Protein AF-A0AB34JB60-F1 (afdb_monomer)

Organism: Prymnesium parvum (NCBI:txid97485)

Secondary structure (DSSP, 8-state):
-PPPHHHHHHHHHHHHHHHHHHHHTS---HHHHHHHHHHHHHHHHHHHHHHHHHHHHHHHHHHHHHHHHHHHHHHHHHHHHHHHHHHHHHHHHHHHHHHHHHHTT-TT-PPP---------HHHHHHHHHHHHHHHHHHHH--S--B-TTTS-PPPTTS-SS---TT--HHHHHHHHHHHHHHS-HHHHHHHHGGGB-TTTHHHHHHHHHHHHHHHHHHHHHTTTTTT-----------------------------S-------------PPP-PPPPP-

Mean predicted aligned error: 16.51 Å

Nearest PDB structures (foldseek):
  8dps-assembly1_B  TM=2.707E-01  e=1.667E+00  Homo sapiens

Radius of gyration: 40.02 Å; Cα contacts (8 Å, |Δi|>4): 111; chains: 1; bounding box: 78×46×107 Å

Foldseek 3Di:
DQDALVVLVVVLVVLVVVLVVLVVVPDDDPVNNVVSVVVNVVSVVSSVVNVVVVVVVVVVVVVVVVVVVVVVVVVVVVVVVVVVVVVVVVVVVVVVVVVVVVVVVVPPDDDPDPPPDDPDPQVVLLVLVVVLVVLQVVVLPDPAAADDLVSHSDRDPPHQQLSDHDPDDLVSSVVSLVVSLQCLPLVNVCVRCVVNYHPVCSVVSSVVSVVSNVSSVVVCVVVVNVPDPPPPPPCPPPDDPDDDDDDDDDDDDPDDDPDDDDDDDPDDDDDDDDDDDDDDD

Structure (mmCIF, N/CA/C/O backbone):
data_AF-A0AB34JB60-F1
#
_entry.id   AF-A0AB34JB60-F1
#
loop_
_atom_site.group_PDB
_atom_site.id
_atom_site.type_symbol
_atom_site.label_atom_id
_atom_site.label_alt_id
_atom_site.label_comp_id
_atom_site.label_asym_id
_atom_site.label_entity_id
_atom_site.label_seq_id
_atom_site.pdbx_PDB_ins_code
_atom_site.Cartn_x
_atom_site.Cartn_y
_atom_site.Cartn_z
_atom_site.occupancy
_atom_site.B_iso_or_equiv
_atom_site.auth_seq_id
_atom_site.auth_comp_id
_atom_site.auth_asym_id
_atom_site.auth_atom_id
_atom_site.pdbx_PDB_model_num
ATOM 1 N N . MET A 1 1 ? 35.354 -4.473 -28.030 1.00 52.78 1 MET A N 1
ATOM 2 C CA . MET A 1 1 ? 35.250 -2.995 -28.003 1.00 52.78 1 MET A CA 1
ATOM 3 C C . MET A 1 1 ? 35.095 -2.510 -29.432 1.00 52.78 1 MET A C 1
ATOM 5 O O . MET A 1 1 ? 35.931 -2.871 -30.247 1.00 52.78 1 MET A O 1
ATOM 9 N N . ALA A 1 2 ? 34.040 -1.758 -29.752 1.00 54.59 2 ALA A N 1
ATOM 10 C CA . ALA A 1 2 ? 33.936 -1.115 -31.063 1.00 54.59 2 ALA A CA 1
ATOM 11 C C . ALA A 1 2 ? 34.989 0.010 -31.167 1.00 54.59 2 ALA A C 1
ATOM 13 O O . ALA A 1 2 ? 35.203 0.707 -30.167 1.00 54.59 2 ALA A O 1
ATOM 14 N N . PRO A 1 3 ? 35.671 0.181 -32.314 1.00 58.88 3 PRO A N 1
ATOM 15 C CA . PRO A 1 3 ? 36.642 1.255 -32.491 1.00 58.88 3 PRO A CA 1
ATOM 16 C C . PRO A 1 3 ? 35.960 2.627 -32.339 1.00 58.88 3 PRO A C 1
ATOM 18 O O . PRO A 1 3 ? 34.793 2.779 -32.709 1.00 58.88 3 PRO A O 1
ATOM 21 N N . PRO A 1 4 ? 36.653 3.638 -31.784 1.00 74.38 4 PRO A N 1
ATOM 22 C CA . PRO A 1 4 ? 36.095 4.980 -31.678 1.00 74.38 4 PRO A CA 1
ATOM 23 C C . PRO A 1 4 ? 35.796 5.533 -33.082 1.00 74.38 4 PRO A C 1
ATOM 25 O O . PRO A 1 4 ? 36.609 5.333 -33.987 1.00 74.38 4 PRO A O 1
ATOM 28 N N . PRO A 1 5 ? 34.687 6.270 -33.279 1.00 76.81 5 PRO A N 1
ATOM 29 C CA . PRO A 1 5 ? 34.261 6.736 -34.605 1.00 76.81 5 PRO A CA 1
ATOM 30 C C . PRO A 1 5 ? 35.326 7.585 -35.309 1.00 76.81 5 PRO A C 1
ATOM 32 O O . PRO A 1 5 ? 35.464 7.509 -36.521 1.00 76.81 5 PRO A O 1
ATOM 35 N N . ARG A 1 6 ? 36.159 8.301 -34.539 1.00 80.50 6 ARG A N 1
ATOM 36 C CA . ARG A 1 6 ? 37.272 9.106 -35.064 1.00 80.50 6 ARG A CA 1
ATOM 37 C C . ARG A 1 6 ? 38.294 8.291 -35.859 1.00 80.50 6 ARG A C 1
ATOM 39 O O . ARG A 1 6 ? 38.929 8.833 -36.750 1.00 80.50 6 ARG A O 1
ATOM 46 N N . ARG A 1 7 ? 38.464 7.005 -35.536 1.00 88.31 7 ARG A N 1
ATOM 47 C CA . ARG A 1 7 ? 39.384 6.125 -36.266 1.00 88.31 7 ARG A CA 1
ATOM 48 C C . ARG A 1 7 ? 38.802 5.716 -37.622 1.00 88.31 7 ARG A C 1
ATOM 50 O O . ARG A 1 7 ? 39.521 5.729 -38.607 1.00 88.31 7 ARG A O 1
ATOM 57 N N . LEU A 1 8 ? 37.495 5.451 -37.673 1.00 88.19 8 LEU A N 1
ATOM 58 C CA . LEU A 1 8 ? 36.795 5.067 -38.903 1.00 88.19 8 LEU A CA 1
ATOM 59 C C . LEU A 1 8 ? 36.749 6.209 -39.927 1.00 88.19 8 LEU A C 1
ATOM 61 O O . LEU A 1 8 ? 36.833 5.954 -41.123 1.00 88.19 8 LEU A O 1
ATOM 65 N N . ASP A 1 9 ? 36.643 7.458 -39.465 1.00 89.75 9 ASP A N 1
ATOM 66 C CA . ASP A 1 9 ? 36.677 8.632 -40.345 1.00 89.75 9 ASP A CA 1
ATOM 67 C C . ASP A 1 9 ? 38.047 8.795 -41.020 1.00 89.75 9 ASP A C 1
ATOM 69 O O . ASP A 1 9 ? 38.109 8.984 -42.234 1.00 89.75 9 ASP A O 1
ATOM 73 N N . ALA A 1 10 ? 39.137 8.630 -40.263 1.00 93.00 10 ALA A N 1
ATOM 74 C CA . ALA A 1 10 ? 40.493 8.653 -40.811 1.00 93.00 10 ALA A CA 1
ATOM 75 C C . ALA A 1 10 ? 40.736 7.494 -41.796 1.00 93.00 10 ALA A C 1
ATOM 77 O O . ALA A 1 10 ? 41.284 7.707 -42.876 1.00 93.00 10 ALA A O 1
ATOM 78 N N . ASP A 1 11 ? 40.276 6.282 -41.466 1.00 91.69 11 ASP A N 1
ATOM 79 C CA . ASP A 1 11 ? 40.409 5.111 -42.341 1.00 91.69 11 ASP A CA 1
ATOM 80 C C . ASP A 1 11 ? 39.634 5.302 -43.666 1.00 91.69 11 ASP A C 1
ATOM 82 O O . ASP A 1 11 ? 40.138 4.960 -44.739 1.00 91.69 11 ASP A O 1
ATOM 86 N N . LEU A 1 12 ? 38.441 5.916 -43.619 1.00 94.00 12 LEU A N 1
ATOM 87 C CA . LEU A 1 12 ? 37.659 6.282 -44.809 1.00 94.00 12 LEU A CA 1
ATOM 88 C C . LEU A 1 12 ? 38.359 7.343 -45.669 1.00 94.00 12 LEU A C 1
ATOM 90 O O . LEU A 1 12 ? 38.342 7.243 -46.897 1.00 94.00 12 LEU A O 1
ATOM 94 N N . GLU A 1 13 ? 38.973 8.360 -45.061 1.00 95.88 13 GLU A N 1
ATOM 95 C CA . GLU A 1 13 ? 39.721 9.389 -45.796 1.00 95.88 13 GLU A CA 1
ATOM 96 C C . GLU A 1 13 ? 40.957 8.817 -46.497 1.00 95.88 13 GLU A C 1
ATOM 98 O O . GLU A 1 13 ? 41.197 9.112 -47.674 1.00 95.88 13 GLU A O 1
ATOM 103 N N . VAL A 1 14 ? 41.704 7.944 -45.814 1.00 96.44 14 VAL A N 1
ATOM 104 C CA . VAL A 1 14 ? 42.853 7.238 -46.399 1.00 96.44 14 VAL A CA 1
ATOM 105 C C . VAL A 1 14 ? 42.404 6.366 -47.572 1.00 96.44 14 VAL A C 1
ATOM 107 O O . VAL A 1 14 ? 43.013 6.414 -48.645 1.00 96.44 14 VAL A O 1
ATOM 110 N N . LEU A 1 15 ? 41.306 5.617 -47.414 1.00 95.75 15 LEU A N 1
ATOM 111 C CA . LEU A 1 15 ? 40.761 4.767 -48.473 1.00 95.75 15 LEU A CA 1
ATOM 112 C C . LEU A 1 15 ? 40.337 5.585 -49.703 1.00 95.75 15 LEU A C 1
ATOM 114 O O . LEU A 1 15 ? 40.713 5.250 -50.827 1.00 95.75 15 LEU A O 1
ATOM 118 N N . ARG A 1 16 ? 39.625 6.698 -49.498 1.00 95.69 16 ARG A N 1
ATOM 119 C CA . ARG A 1 16 ? 39.189 7.599 -50.579 1.00 95.69 16 ARG A CA 1
ATOM 120 C C . ARG A 1 16 ? 40.357 8.243 -51.313 1.00 95.69 16 ARG A C 1
ATOM 122 O O . ARG A 1 16 ? 40.324 8.351 -52.539 1.00 95.69 16 ARG A O 1
ATOM 129 N N . THR A 1 17 ? 41.397 8.638 -50.581 1.00 96.31 17 THR A N 1
ATOM 130 C CA . THR A 1 17 ? 42.634 9.177 -51.163 1.00 96.31 17 THR A CA 1
ATOM 131 C C . THR A 1 17 ? 43.314 8.124 -52.039 1.00 96.31 17 THR A C 1
ATOM 133 O O . THR A 1 17 ? 43.670 8.401 -53.184 1.00 96.31 17 THR A O 1
ATOM 136 N N . ARG A 1 18 ? 43.393 6.873 -51.564 1.00 94.44 18 ARG A N 1
ATOM 137 C CA . ARG A 1 18 ? 43.940 5.751 -52.338 1.00 94.44 18 ARG A CA 1
ATOM 138 C C . ARG A 1 18 ? 43.118 5.442 -53.593 1.00 94.44 18 ARG A C 1
ATOM 140 O O . ARG A 1 18 ? 43.696 5.248 -54.660 1.00 94.44 18 ARG A O 1
ATOM 147 N N . MET A 1 19 ? 41.787 5.433 -53.494 1.00 92.88 19 MET A N 1
ATOM 148 C CA . MET A 1 19 ? 40.897 5.242 -54.648 1.00 92.88 19 MET A CA 1
ATOM 149 C C . MET A 1 19 ? 41.075 6.340 -55.702 1.00 92.88 19 MET A C 1
ATOM 151 O O . MET A 1 19 ? 41.049 6.044 -56.896 1.00 92.88 19 MET A O 1
ATOM 155 N N . ARG A 1 20 ? 41.284 7.595 -55.281 1.00 95.25 20 ARG A N 1
ATOM 156 C CA . ARG A 1 20 ? 41.550 8.719 -56.189 1.00 95.25 20 ARG A CA 1
ATOM 157 C C . ARG A 1 20 ? 42.852 8.517 -56.966 1.00 95.25 20 ARG A C 1
ATOM 159 O O . ARG A 1 20 ? 42.825 8.552 -58.192 1.00 95.25 20 ARG A O 1
ATOM 166 N N . HIS A 1 21 ? 43.945 8.199 -56.272 1.00 94.25 21 HIS A N 1
ATOM 167 C CA . HIS A 1 21 ? 45.237 7.945 -56.915 1.00 94.25 21 HIS A CA 1
ATOM 168 C C . HIS A 1 21 ? 45.199 6.777 -57.908 1.00 94.25 21 HIS A C 1
ATOM 170 O O . HIS A 1 21 ? 45.811 6.849 -58.970 1.00 94.25 21 HIS A O 1
ATOM 176 N N . LEU A 1 22 ? 44.449 5.713 -57.605 1.00 91.44 22 LEU A N 1
ATOM 177 C CA . LEU A 1 22 ? 44.291 4.580 -58.521 1.00 91.44 22 LEU A CA 1
ATOM 178 C C . LEU A 1 22 ? 43.515 4.940 -59.795 1.00 91.44 22 LEU A C 1
ATOM 180 O O . LEU A 1 22 ? 43.835 4.416 -60.862 1.00 91.44 22 LEU A O 1
ATOM 184 N N . ARG A 1 23 ? 42.535 5.850 -59.705 1.00 90.56 23 ARG A N 1
ATOM 185 C CA . ARG A 1 23 ? 41.812 6.370 -60.878 1.00 90.56 23 ARG A CA 1
ATOM 186 C C . ARG A 1 23 ? 42.702 7.260 -61.745 1.00 90.56 23 ARG A C 1
ATOM 188 O O . ARG A 1 23 ? 42.658 7.147 -62.963 1.00 90.56 23 ARG A O 1
ATOM 195 N N . GLU A 1 24 ? 43.519 8.107 -61.124 1.00 93.25 24 GLU A N 1
ATOM 196 C CA . GLU A 1 24 ? 44.433 9.023 -61.823 1.00 93.25 24 GLU A CA 1
ATOM 197 C C . GLU A 1 24 ? 45.623 8.289 -62.469 1.00 93.25 24 GLU A C 1
ATOM 199 O O . GLU A 1 24 ? 46.088 8.682 -63.535 1.00 93.25 24 GLU A O 1
ATOM 204 N N . GLY A 1 25 ? 46.096 7.193 -61.865 1.00 90.94 25 GLY A N 1
ATOM 205 C CA . GLY A 1 25 ? 47.262 6.438 -62.335 1.00 90.94 25 GLY A CA 1
ATOM 206 C C . GLY A 1 25 ? 47.026 5.505 -63.533 1.00 90.94 25 GLY A C 1
ATOM 207 O O . GLY A 1 25 ? 47.981 4.882 -63.994 1.00 90.94 25 GLY A O 1
ATOM 208 N N . GLY A 1 26 ? 45.787 5.351 -64.019 1.00 83.69 26 GLY A N 1
ATOM 209 C CA . GLY A 1 26 ? 45.451 4.602 -65.245 1.00 83.69 26 GLY A CA 1
ATOM 210 C C . GLY A 1 26 ? 45.776 3.097 -65.254 1.00 83.69 26 GLY A C 1
ATOM 211 O O . GLY A 1 26 ? 45.635 2.456 -66.292 1.00 83.69 26 GLY A O 1
ATOM 212 N N . ARG A 1 27 ? 46.220 2.517 -64.129 1.00 78.81 27 ARG A N 1
ATOM 213 C CA . ARG A 1 27 ? 46.658 1.107 -64.013 1.00 78.81 27 ARG A CA 1
ATOM 214 C C . ARG A 1 27 ? 45.909 0.301 -62.950 1.00 78.81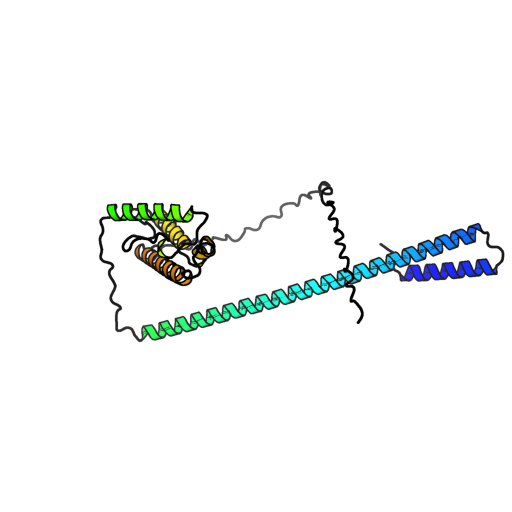 27 ARG A C 1
ATOM 216 O O . ARG A 1 27 ? 46.389 -0.749 -62.533 1.00 78.81 27 ARG A O 1
ATOM 223 N N . ALA A 1 28 ? 44.767 0.782 -62.467 1.00 83.81 28 ALA A N 1
ATOM 224 C CA . ALA A 1 28 ? 43.986 0.019 -61.502 1.00 83.81 28 ALA A CA 1
ATOM 225 C C . ALA A 1 28 ? 43.378 -1.216 -62.181 1.00 83.81 28 ALA A C 1
ATOM 227 O O . ALA A 1 28 ? 42.627 -1.090 -63.148 1.00 83.81 28 ALA A O 1
ATOM 228 N N . SER A 1 29 ? 43.688 -2.407 -61.665 1.00 92.12 29 SER A N 1
ATOM 229 C CA . SER A 1 29 ? 42.966 -3.616 -62.053 1.00 92.12 29 SER A CA 1
ATOM 230 C C . SER A 1 29 ? 41.496 -3.473 -61.649 1.00 92.12 29 SER A C 1
ATOM 232 O O . SER A 1 29 ? 41.188 -2.925 -60.587 1.00 92.12 29 SER A O 1
ATOM 234 N N . SER A 1 30 ? 40.570 -3.999 -62.455 1.00 91.75 30 SER A N 1
ATOM 235 C CA . SER A 1 30 ? 39.142 -4.007 -62.097 1.00 91.75 30 SER A CA 1
ATOM 236 C C . SER A 1 30 ? 38.888 -4.696 -60.750 1.00 91.75 30 SER A C 1
ATOM 238 O O . SER A 1 30 ? 37.950 -4.323 -60.047 1.00 91.75 30 SER A O 1
ATOM 240 N N . ALA A 1 31 ? 39.723 -5.671 -60.379 1.00 93.06 31 ALA A N 1
ATOM 241 C CA . ALA A 1 31 ? 39.639 -6.354 -59.092 1.00 93.06 31 ALA A CA 1
ATOM 242 C C . ALA A 1 31 ? 39.998 -5.427 -57.915 1.00 93.06 31 ALA A C 1
ATOM 244 O O . ALA A 1 31 ? 39.315 -5.438 -56.893 1.00 93.06 31 ALA A O 1
ATOM 245 N N . ASP A 1 32 ? 41.009 -4.564 -58.072 1.00 90.94 32 ASP A N 1
ATOM 246 C CA . ASP A 1 32 ? 41.410 -3.612 -57.028 1.00 90.94 32 ASP A CA 1
ATOM 247 C C . ASP A 1 32 ? 40.321 -2.560 -56.791 1.00 90.94 32 ASP A C 1
ATOM 249 O O . ASP A 1 32 ? 40.043 -2.182 -55.652 1.00 90.94 32 ASP A O 1
ATOM 253 N N . ALA A 1 33 ? 39.666 -2.106 -57.864 1.00 90.00 33 ALA A N 1
ATOM 254 C CA . ALA A 1 33 ? 38.553 -1.167 -57.769 1.00 90.00 33 ALA A CA 1
ATOM 255 C C . ALA A 1 33 ? 37.344 -1.774 -57.034 1.00 90.00 33 ALA A C 1
ATOM 257 O O . ALA A 1 33 ? 36.721 -1.086 -56.223 1.00 90.00 33 ALA A O 1
ATOM 258 N N . GLN A 1 34 ? 37.039 -3.054 -57.279 1.00 94.19 34 GLN A N 1
ATOM 259 C CA . GLN A 1 34 ? 35.979 -3.782 -56.573 1.00 94.19 34 GLN A CA 1
ATOM 260 C C . GLN A 1 34 ? 36.306 -3.946 -55.086 1.00 94.19 34 GLN A C 1
ATOM 262 O O . GLN A 1 34 ? 35.498 -3.556 -54.244 1.00 94.19 34 GLN A O 1
ATOM 267 N N . LEU A 1 35 ? 37.514 -4.418 -54.758 1.00 94.88 35 LEU A N 1
ATOM 268 C CA . LEU A 1 35 ? 37.943 -4.620 -53.372 1.00 94.88 35 LEU A CA 1
ATOM 269 C C . LEU A 1 35 ? 37.892 -3.320 -52.556 1.00 94.88 35 LEU A C 1
ATOM 271 O O . LEU A 1 35 ? 37.434 -3.312 -51.415 1.00 94.88 35 LEU A O 1
ATOM 275 N N . LEU A 1 36 ? 38.340 -2.199 -53.129 1.00 93.50 36 LEU A N 1
ATOM 276 C CA . LEU A 1 36 ? 38.278 -0.905 -52.445 1.00 93.50 36 LEU A CA 1
ATOM 277 C C . LEU A 1 36 ? 36.840 -0.410 -52.264 1.00 93.50 36 LEU A C 1
ATOM 279 O O . LEU A 1 36 ? 36.541 0.181 -51.229 1.00 93.50 36 LEU A O 1
ATOM 283 N N . GLY A 1 37 ? 35.952 -0.682 -53.224 1.00 93.69 37 GLY A N 1
ATOM 284 C CA . GLY A 1 37 ? 34.525 -0.391 -53.092 1.00 93.69 37 GLY A CA 1
ATOM 285 C C . GLY A 1 37 ? 33.867 -1.189 -51.963 1.00 93.69 37 GLY A C 1
ATOM 286 O O . GLY A 1 37 ? 33.140 -0.620 -51.149 1.00 93.69 37 GLY A O 1
ATOM 287 N N . GLU A 1 38 ? 34.174 -2.483 -51.854 1.00 96.62 38 GLU A N 1
ATOM 288 C CA . GLU A 1 38 ? 33.708 -3.329 -50.748 1.00 96.62 38 GLU A CA 1
ATOM 289 C C . GLU A 1 38 ? 34.244 -2.846 -49.394 1.00 96.62 38 GLU A C 1
ATOM 291 O O . GLU A 1 38 ? 33.501 -2.779 -48.412 1.00 96.62 38 GLU A O 1
ATOM 296 N N . LEU A 1 39 ? 35.522 -2.459 -49.328 1.00 96.00 39 LEU A N 1
ATOM 297 C CA . LEU A 1 39 ? 36.111 -1.882 -48.119 1.00 96.00 39 LEU A CA 1
ATOM 298 C C . LEU A 1 39 ? 35.447 -0.554 -47.730 1.00 96.00 39 LEU A C 1
ATOM 300 O O . LEU A 1 39 ? 35.180 -0.346 -46.546 1.00 96.00 39 LEU A O 1
ATOM 304 N N . GLU A 1 40 ? 35.136 0.322 -48.692 1.00 95.56 40 GLU A N 1
ATOM 305 C CA . GLU A 1 40 ? 34.440 1.587 -48.416 1.00 95.56 40 GLU A CA 1
ATOM 306 C C . GLU A 1 40 ? 33.038 1.320 -47.865 1.00 95.56 40 GLU A C 1
ATOM 308 O O . GLU A 1 40 ? 32.661 1.895 -46.840 1.00 95.56 40 GLU A O 1
ATOM 313 N N . PHE A 1 41 ? 32.295 0.401 -48.488 1.00 97.00 41 PHE A N 1
ATOM 314 C CA . PHE A 1 41 ? 30.976 -0.013 -48.017 1.00 97.00 41 PHE A CA 1
ATOM 315 C C . PHE A 1 41 ? 31.030 -0.554 -46.580 1.00 97.00 41 PHE A C 1
ATOM 317 O O . PHE A 1 41 ? 30.288 -0.084 -45.714 1.00 97.00 41 PHE A O 1
ATOM 324 N N . ASN A 1 42 ? 31.961 -1.469 -46.294 1.00 95.00 42 ASN A N 1
ATOM 325 C CA . ASN A 1 42 ? 32.131 -2.054 -44.963 1.00 95.00 42 ASN A CA 1
ATOM 326 C C . ASN A 1 42 ? 32.503 -1.004 -43.900 1.00 95.00 42 ASN A C 1
ATOM 328 O O . ASN A 1 42 ? 31.992 -1.051 -42.778 1.00 95.00 42 ASN A O 1
ATOM 332 N N . LEU A 1 43 ? 33.366 -0.034 -44.232 1.00 93.94 43 LEU A N 1
ATOM 333 C CA . LEU A 1 43 ? 33.727 1.055 -43.318 1.00 93.94 43 LEU A CA 1
ATOM 334 C C . LEU A 1 43 ? 32.555 2.013 -43.064 1.00 93.94 43 LEU A C 1
ATOM 336 O O . LEU A 1 43 ? 32.342 2.425 -41.920 1.00 93.94 43 LEU A O 1
ATOM 340 N N . LEU A 1 44 ? 31.767 2.344 -44.092 1.00 94.31 44 LEU A N 1
ATOM 341 C CA . LEU A 1 44 ? 30.552 3.150 -43.939 1.00 94.31 44 LEU A CA 1
ATOM 342 C C . LEU A 1 44 ? 29.516 2.441 -43.063 1.00 94.31 44 LEU A C 1
ATOM 344 O O . LEU A 1 44 ? 28.930 3.065 -42.174 1.00 94.31 44 LEU A O 1
ATOM 348 N N . GLU A 1 45 ? 29.327 1.137 -43.257 1.00 95.94 45 GLU A N 1
ATOM 349 C CA . GLU A 1 45 ? 28.423 0.346 -42.429 1.00 95.94 45 GLU A CA 1
ATOM 350 C C . GLU A 1 45 ? 28.915 0.278 -40.975 1.00 95.94 45 GLU A C 1
ATOM 352 O O . GLU A 1 45 ? 28.151 0.534 -40.040 1.00 95.94 45 GLU A O 1
ATOM 357 N N . ALA A 1 46 ? 30.210 0.024 -40.757 1.00 92.00 46 ALA A N 1
ATOM 358 C CA . ALA A 1 46 ? 30.819 0.044 -39.429 1.00 92.00 46 ALA A CA 1
ATOM 359 C C . ALA A 1 46 ? 30.643 1.406 -38.734 1.00 92.00 46 ALA A C 1
ATOM 361 O O . ALA A 1 46 ? 30.312 1.457 -37.545 1.00 92.00 46 ALA A O 1
ATOM 362 N N . ARG A 1 47 ? 30.793 2.511 -39.475 1.00 92.44 47 ARG A N 1
ATOM 363 C CA . ARG A 1 47 ? 30.543 3.870 -38.978 1.00 92.44 47 ARG A CA 1
ATOM 364 C C . ARG A 1 47 ? 29.077 4.073 -38.600 1.00 92.44 47 ARG A C 1
ATOM 366 O O . ARG A 1 47 ? 28.798 4.608 -37.525 1.00 92.44 47 ARG A O 1
ATOM 373 N N . ALA A 1 48 ? 28.140 3.623 -39.434 1.00 94.06 48 ALA A N 1
ATOM 374 C CA . ALA A 1 48 ? 26.711 3.700 -39.138 1.00 94.06 48 ALA A CA 1
ATOM 375 C C . ALA A 1 48 ? 26.359 2.919 -37.860 1.00 94.06 48 ALA A C 1
ATOM 377 O O . ALA A 1 48 ? 25.694 3.460 -36.972 1.00 94.06 48 ALA A O 1
ATOM 378 N N . ARG A 1 49 ? 26.887 1.695 -37.704 1.00 94.56 49 ARG A N 1
ATOM 379 C CA . ARG A 1 49 ? 26.725 0.891 -36.480 1.00 94.56 49 ARG A CA 1
ATOM 380 C C . ARG A 1 49 ? 27.332 1.585 -35.254 1.00 94.56 49 ARG A C 1
ATOM 382 O O . ARG A 1 49 ? 26.715 1.585 -34.190 1.00 94.56 49 ARG A O 1
ATOM 389 N N . ALA A 1 50 ? 28.501 2.216 -35.389 1.00 92.38 50 ALA A N 1
ATOM 390 C CA . ALA A 1 50 ? 29.137 2.956 -34.299 1.00 92.38 50 ALA A CA 1
ATOM 391 C C . ALA A 1 50 ? 28.301 4.171 -33.855 1.00 92.38 50 ALA A C 1
ATOM 393 O O . ALA A 1 50 ? 28.095 4.364 -32.656 1.00 92.38 50 ALA A O 1
ATOM 394 N N . HIS A 1 51 ? 27.762 4.956 -34.793 1.00 91.88 51 HIS A N 1
ATOM 395 C CA . HIS A 1 51 ? 26.866 6.070 -34.466 1.00 91.88 51 HIS A CA 1
ATOM 396 C C . HIS A 1 51 ? 25.552 5.598 -33.840 1.00 91.88 51 HIS A C 1
ATOM 398 O O . HIS A 1 51 ? 25.096 6.204 -32.871 1.00 91.88 51 HIS A O 1
ATOM 404 N N . ALA A 1 52 ? 24.961 4.512 -34.345 1.00 94.19 52 ALA A N 1
ATOM 405 C CA . ALA A 1 52 ? 23.764 3.920 -33.754 1.00 94.19 52 ALA A CA 1
ATOM 406 C C . ALA A 1 52 ? 24.016 3.488 -32.299 1.00 94.19 52 ALA A C 1
ATOM 408 O O . ALA A 1 52 ? 23.248 3.852 -31.411 1.00 94.19 52 ALA A O 1
ATOM 409 N N . ALA A 1 53 ? 25.142 2.817 -32.032 1.00 92.44 53 ALA A N 1
ATOM 410 C CA . ALA A 1 53 ? 25.538 2.421 -30.681 1.00 92.44 53 ALA A CA 1
ATOM 411 C C . ALA A 1 53 ? 25.812 3.623 -29.756 1.00 92.44 53 ALA A C 1
ATOM 413 O O . ALA A 1 53 ? 25.530 3.576 -28.558 1.00 92.44 53 ALA A O 1
ATOM 414 N N . GLN A 1 54 ? 26.358 4.721 -30.287 1.00 93.50 54 GLN A N 1
ATOM 415 C CA . GLN A 1 54 ? 26.542 5.953 -29.516 1.00 93.50 54 GLN A CA 1
ATOM 416 C C . GLN A 1 54 ? 25.215 6.622 -29.164 1.00 93.50 54 GLN A C 1
ATOM 418 O O . GLN A 1 54 ? 25.059 7.074 -28.030 1.00 93.50 54 GLN A O 1
ATOM 423 N N . ARG A 1 55 ? 24.258 6.660 -30.099 1.00 95.81 55 ARG A N 1
ATOM 424 C CA . ARG A 1 55 ? 22.910 7.187 -29.843 1.00 95.81 55 ARG A CA 1
ATOM 425 C C . ARG A 1 55 ? 22.191 6.361 -28.786 1.00 95.81 55 ARG A C 1
ATOM 427 O O . ARG A 1 55 ? 21.755 6.933 -27.795 1.00 95.81 55 ARG A O 1
ATOM 434 N N . SER A 1 56 ? 22.182 5.033 -28.919 1.00 94.50 56 SER A N 1
ATOM 435 C CA . SER A 1 56 ? 21.540 4.156 -27.933 1.00 94.50 56 SER A CA 1
ATOM 436 C C . SER A 1 56 ? 22.172 4.290 -26.544 1.00 94.50 56 SER A C 1
ATOM 438 O O . SER A 1 56 ? 21.474 4.277 -25.533 1.00 94.50 56 SER A O 1
ATOM 440 N N . LYS A 1 57 ? 23.500 4.464 -26.471 1.00 95.19 57 LYS A N 1
ATOM 441 C CA . LYS A 1 57 ? 24.188 4.737 -25.203 1.00 95.19 57 LYS A CA 1
ATOM 442 C C . LYS A 1 57 ? 23.772 6.088 -24.612 1.00 95.19 57 LYS A C 1
ATOM 444 O O . LYS A 1 57 ? 23.481 6.155 -23.423 1.00 95.19 57 LYS A O 1
ATOM 449 N N . ALA A 1 58 ? 23.731 7.145 -25.423 1.00 96.25 58 ALA A N 1
ATOM 450 C CA . ALA A 1 58 ? 23.319 8.471 -24.970 1.00 96.25 58 ALA A CA 1
ATOM 451 C C . ALA A 1 58 ? 21.860 8.487 -24.485 1.00 96.25 58 ALA A C 1
ATOM 453 O O . ALA A 1 58 ? 21.564 9.100 -23.462 1.00 96.25 58 ALA A O 1
ATOM 454 N N . GLU A 1 59 ? 20.964 7.781 -25.174 1.00 96.69 59 GLU A N 1
ATOM 455 C CA . GLU A 1 59 ? 19.565 7.605 -24.773 1.00 96.69 59 GLU A CA 1
ATOM 456 C C . GLU A 1 59 ? 19.449 6.861 -23.438 1.00 96.69 59 GLU A C 1
ATOM 458 O O . GLU A 1 59 ? 18.743 7.322 -22.540 1.00 96.69 59 GLU A O 1
ATOM 463 N N . LEU A 1 60 ? 20.192 5.762 -23.263 1.00 97.62 60 LEU A N 1
ATOM 464 C CA . LEU A 1 60 ? 20.239 5.033 -21.995 1.00 97.62 60 LEU A CA 1
ATOM 465 C C . LEU A 1 60 ? 20.767 5.916 -20.855 1.00 97.62 60 LEU A C 1
ATOM 467 O O . LEU A 1 60 ? 20.184 5.937 -19.772 1.00 97.62 60 LEU A O 1
ATOM 471 N N . ASP A 1 61 ? 21.832 6.682 -21.091 1.00 96.38 61 ASP A N 1
ATOM 472 C CA . ASP A 1 61 ? 22.388 7.597 -20.091 1.00 96.38 61 ASP A CA 1
ATOM 473 C C . ASP A 1 61 ? 21.386 8.705 -19.716 1.00 96.38 61 ASP A C 1
ATOM 475 O O . ASP A 1 61 ? 21.259 9.055 -18.538 1.00 96.38 61 ASP A O 1
ATOM 479 N N . GLN A 1 62 ? 20.640 9.244 -20.686 1.00 97.50 62 GLN A N 1
ATOM 480 C CA . GLN A 1 62 ? 19.568 10.211 -20.428 1.00 97.50 62 GLN A CA 1
ATOM 481 C C . GLN A 1 62 ? 18.421 9.593 -19.625 1.00 97.50 62 GLN A C 1
ATOM 483 O O . GLN A 1 62 ? 17.947 10.208 -18.667 1.00 97.50 62 GLN A O 1
ATOM 488 N N . PHE A 1 63 ? 18.005 8.377 -19.975 1.00 97.44 63 PHE A N 1
ATOM 489 C CA . PHE A 1 63 ? 16.985 7.633 -19.244 1.00 97.44 63 PHE A CA 1
ATOM 490 C C . PHE A 1 63 ? 17.401 7.410 -17.785 1.00 97.44 63 PHE A C 1
ATOM 492 O O . PHE A 1 63 ? 16.681 7.798 -16.867 1.00 97.44 63 PHE A O 1
ATOM 499 N N . LEU A 1 64 ? 18.612 6.895 -17.552 1.00 97.50 64 LEU A N 1
ATOM 500 C CA . LEU A 1 64 ? 19.129 6.665 -16.202 1.00 97.50 64 LEU A CA 1
ATOM 501 C C . LEU A 1 64 ? 19.242 7.963 -15.390 1.00 97.50 64 LEU A C 1
ATOM 503 O O . LEU A 1 64 ? 18.988 7.955 -14.184 1.00 97.50 64 LEU A O 1
ATOM 507 N N . ARG A 1 65 ? 19.597 9.089 -16.024 1.00 98.06 65 ARG A N 1
ATOM 508 C CA . ARG A 1 65 ? 19.586 10.406 -15.366 1.00 98.06 65 ARG A CA 1
ATOM 509 C C . ARG A 1 65 ? 18.178 10.809 -14.930 1.00 98.06 65 ARG A C 1
ATOM 511 O O . ARG A 1 65 ? 18.028 11.242 -13.791 1.00 98.06 65 ARG A O 1
ATOM 518 N N . ARG A 1 66 ? 17.162 10.634 -15.782 1.00 97.81 66 ARG A N 1
ATOM 519 C CA . ARG A 1 66 ? 15.758 10.918 -15.429 1.00 97.81 66 ARG A CA 1
ATOM 520 C C . ARG A 1 66 ? 15.292 10.061 -14.256 1.00 97.81 66 ARG A C 1
ATOM 522 O O . ARG A 1 66 ? 14.839 10.620 -13.265 1.00 97.81 66 ARG A O 1
ATOM 529 N N . CYS A 1 67 ? 15.530 8.749 -14.298 1.00 97.56 67 CYS A N 1
ATOM 530 C CA . CYS A 1 67 ? 15.167 7.858 -13.193 1.00 97.56 67 CYS A CA 1
ATOM 531 C C . CYS A 1 67 ? 15.829 8.268 -11.869 1.00 97.56 67 CYS A C 1
ATOM 533 O O . CYS A 1 67 ? 15.189 8.245 -10.822 1.00 97.56 67 CYS A O 1
ATOM 535 N N . ARG A 1 68 ? 17.105 8.683 -11.886 1.00 98.06 68 ARG A N 1
ATOM 536 C CA . ARG A 1 68 ? 17.785 9.171 -10.671 1.00 98.06 68 ARG A CA 1
ATOM 537 C C . ARG A 1 68 ? 17.151 10.449 -10.124 1.00 98.06 68 ARG A C 1
ATOM 539 O O . ARG A 1 68 ? 17.006 10.566 -8.910 1.00 98.06 68 ARG A O 1
ATOM 546 N N . LEU A 1 69 ? 16.776 11.383 -10.999 1.00 97.88 69 LEU A N 1
ATOM 547 C CA . LEU A 1 69 ? 16.099 12.617 -10.598 1.00 97.88 69 LEU A CA 1
ATOM 548 C C . LEU A 1 69 ? 14.723 12.322 -9.995 1.00 97.88 69 LEU A C 1
ATOM 550 O O . LEU A 1 69 ? 14.428 12.823 -8.913 1.00 97.88 69 LEU A O 1
ATOM 554 N N . GLU A 1 70 ? 13.935 11.449 -10.620 1.00 95.88 70 GLU A N 1
ATOM 555 C CA . GLU A 1 70 ? 12.626 11.023 -10.110 1.00 95.88 70 GLU A CA 1
ATOM 556 C C . GLU A 1 70 ? 12.734 10.352 -8.737 1.00 95.88 70 GLU A C 1
ATOM 558 O O . GLU A 1 70 ? 12.021 10.731 -7.811 1.00 95.88 70 GLU A O 1
ATOM 563 N N . VAL A 1 71 ? 13.678 9.422 -8.561 1.00 97.25 71 VAL A N 1
ATOM 564 C CA . VAL A 1 71 ? 13.916 8.769 -7.263 1.00 97.25 71 VAL A CA 1
ATOM 565 C C . VAL A 1 71 ? 14.348 9.784 -6.203 1.00 97.25 71 VAL A C 1
ATOM 567 O O . VAL A 1 71 ? 13.887 9.719 -5.064 1.00 97.25 71 VAL A O 1
ATOM 570 N N . SER A 1 72 ? 15.206 10.745 -6.559 1.00 97.19 72 SER A N 1
ATOM 571 C CA . SER A 1 72 ? 15.626 11.792 -5.623 1.00 97.19 72 SER A CA 1
ATOM 572 C C . SER A 1 72 ? 14.469 12.714 -5.223 1.00 97.19 72 SER A C 1
ATOM 574 O O . SER A 1 72 ? 14.341 13.041 -4.046 1.00 97.19 72 SER A O 1
ATOM 576 N N . ALA A 1 73 ? 13.587 13.063 -6.165 1.00 97.19 73 ALA A N 1
ATOM 577 C CA . ALA A 1 73 ? 12.403 13.877 -5.910 1.00 97.19 73 ALA A CA 1
ATOM 578 C C . ALA A 1 73 ? 11.365 13.126 -5.062 1.00 97.19 73 ALA A C 1
ATOM 580 O O . ALA A 1 73 ? 10.798 13.689 -4.130 1.00 97.19 73 ALA A O 1
ATOM 581 N N . ALA A 1 74 ? 11.151 11.835 -5.331 1.00 93.94 74 ALA A N 1
ATOM 582 C CA . ALA A 1 74 ? 10.271 10.997 -4.522 1.00 93.94 74 ALA A CA 1
ATOM 583 C C . ALA A 1 74 ? 10.784 10.872 -3.079 1.00 93.94 74 ALA A C 1
ATOM 585 O O . ALA A 1 74 ? 10.005 10.958 -2.130 1.00 93.94 74 ALA A O 1
ATOM 586 N N . ARG A 1 75 ? 12.104 10.734 -2.900 1.00 97.25 75 ARG A N 1
ATOM 587 C CA . ARG A 1 75 ? 12.725 10.688 -1.574 1.00 97.25 75 ARG A CA 1
ATOM 588 C C . ARG A 1 75 ? 12.537 11.994 -0.801 1.00 97.25 75 ARG A C 1
ATOM 590 O O . ARG A 1 75 ? 12.152 11.943 0.363 1.00 97.25 75 ARG A O 1
ATOM 597 N N . THR A 1 76 ? 12.771 13.152 -1.422 1.00 96.88 76 THR A N 1
ATOM 598 C CA . THR A 1 76 ? 12.580 14.444 -0.741 1.00 96.88 76 THR A CA 1
ATOM 599 C C . THR A 1 76 ? 11.111 14.709 -0.419 1.00 96.88 76 THR A C 1
ATOM 601 O O . THR A 1 76 ? 10.817 15.217 0.662 1.00 96.88 76 THR A O 1
ATOM 604 N N . ALA A 1 77 ? 10.184 14.322 -1.301 1.00 95.25 77 ALA A N 1
ATOM 605 C CA . ALA A 1 77 ? 8.749 14.406 -1.037 1.00 95.25 77 ALA A CA 1
ATOM 606 C C . ALA A 1 77 ? 8.339 13.538 0.166 1.00 95.25 77 ALA A C 1
ATOM 608 O O . ALA A 1 77 ? 7.635 14.015 1.053 1.00 95.25 77 ALA A O 1
ATOM 609 N N . PHE A 1 78 ? 8.840 12.302 0.243 1.00 96.31 78 PHE A N 1
ATOM 610 C CA . PHE A 1 78 ? 8.601 11.417 1.385 1.00 96.31 78 PHE A CA 1
ATOM 611 C C . PHE A 1 78 ? 9.163 11.993 2.694 1.00 96.31 78 PHE A C 1
ATOM 613 O O . PHE A 1 78 ? 8.465 12.037 3.702 1.00 96.31 78 PHE A O 1
ATOM 620 N N . GLU A 1 79 ? 10.400 12.499 2.686 1.00 96.75 79 GLU A N 1
ATOM 621 C CA . GLU A 1 79 ? 11.009 13.130 3.866 1.00 96.75 79 GLU A CA 1
ATOM 622 C C . GLU A 1 79 ? 10.214 14.363 4.342 1.00 96.75 79 GLU A C 1
ATOM 624 O O . GLU A 1 79 ? 10.085 14.597 5.545 1.00 96.75 79 GLU A O 1
ATOM 629 N N . GLN A 1 80 ? 9.641 15.144 3.420 1.00 97.75 80 GLN A N 1
ATOM 630 C CA . GLN A 1 80 ? 8.754 16.259 3.765 1.00 97.75 80 GLN A CA 1
ATOM 631 C C . GLN A 1 80 ? 7.440 15.787 4.392 1.00 97.75 80 GLN A C 1
ATOM 633 O O . GLN A 1 80 ? 6.960 16.419 5.333 1.00 97.75 80 GLN A O 1
ATOM 638 N N . ASP A 1 81 ? 6.869 14.691 3.899 1.00 91.38 81 ASP A N 1
ATOM 639 C CA . ASP A 1 81 ? 5.624 14.134 4.426 1.00 91.38 81 ASP A CA 1
ATOM 640 C C . ASP A 1 81 ? 5.802 13.578 5.845 1.00 91.38 81 ASP A C 1
ATOM 642 O O . ASP A 1 81 ? 5.035 13.911 6.751 1.00 91.38 81 ASP A O 1
ATOM 646 N N . VAL A 1 82 ? 6.904 12.858 6.089 1.00 94.81 82 VAL A N 1
ATOM 647 C CA . VAL A 1 82 ? 7.290 12.407 7.437 1.00 94.81 82 VAL A CA 1
ATOM 648 C C . VAL A 1 82 ? 7.406 13.597 8.395 1.00 94.81 82 VAL A C 1
ATOM 650 O O . VAL A 1 82 ? 6.826 13.574 9.481 1.00 94.81 82 VAL A O 1
ATOM 653 N N . ARG A 1 83 ? 8.064 14.690 7.978 1.00 98.06 83 ARG A N 1
ATOM 654 C CA . ARG A 1 83 ? 8.169 15.913 8.797 1.00 98.06 83 ARG A CA 1
ATOM 655 C C . ARG A 1 83 ? 6.811 16.557 9.090 1.00 98.06 83 ARG A C 1
ATOM 657 O O . ARG A 1 83 ? 6.610 17.064 10.193 1.00 98.06 83 ARG A O 1
ATOM 664 N N . ARG A 1 84 ? 5.873 16.549 8.135 1.00 97.38 84 ARG A N 1
ATOM 665 C CA . ARG A 1 84 ? 4.503 17.054 8.353 1.00 97.38 84 ARG A CA 1
ATOM 666 C C . ARG A 1 84 ? 3.764 16.203 9.382 1.00 97.38 84 ARG A C 1
ATOM 668 O O . ARG A 1 84 ? 3.161 16.756 10.299 1.00 97.38 84 ARG A O 1
ATOM 675 N N . HIS A 1 85 ? 3.861 14.880 9.276 1.00 92.19 85 HIS A N 1
ATOM 676 C CA . HIS A 1 85 ? 3.258 13.959 10.237 1.00 92.19 85 HIS A CA 1
ATOM 677 C C . HIS A 1 85 ? 3.824 14.131 11.654 1.00 92.19 85 HIS A C 1
ATOM 679 O O . HIS A 1 85 ? 3.057 14.190 12.617 1.00 92.19 85 HIS A O 1
ATOM 685 N N . GLU A 1 86 ? 5.141 14.286 11.792 1.00 93.50 86 GLU A N 1
ATOM 686 C CA . GLU A 1 86 ? 5.778 14.565 13.084 1.00 93.50 86 GLU A CA 1
ATOM 687 C C . GLU A 1 86 ? 5.303 15.891 13.695 1.00 93.50 86 GLU A C 1
ATOM 689 O O . GLU A 1 86 ? 5.060 15.963 14.901 1.00 93.50 86 GLU A O 1
ATOM 694 N N . ALA A 1 87 ? 5.128 16.938 12.881 1.00 95.06 87 ALA A N 1
ATOM 695 C CA . ALA A 1 87 ? 4.614 18.225 13.348 1.00 95.06 87 ALA A CA 1
ATOM 696 C C . ALA A 1 87 ? 3.163 18.124 13.854 1.00 95.06 87 ALA A C 1
ATOM 698 O O . ALA A 1 87 ? 2.837 18.679 14.906 1.00 95.06 87 ALA A O 1
ATOM 699 N N . VAL A 1 88 ? 2.303 17.370 13.158 1.00 93.75 88 VAL A N 1
ATOM 700 C CA . VAL A 1 88 ? 0.919 17.108 13.599 1.00 93.75 88 VAL A CA 1
ATOM 701 C C . VAL A 1 88 ? 0.905 16.340 14.919 1.00 93.75 88 VAL A C 1
ATOM 703 O O . VAL A 1 88 ? 0.160 16.700 15.834 1.00 93.75 88 VAL A O 1
ATOM 706 N N . PHE A 1 89 ? 1.751 15.314 15.048 1.00 91.31 89 PHE A N 1
ATOM 707 C CA . PHE A 1 89 ? 1.852 14.532 16.277 1.00 91.31 89 PHE A CA 1
ATOM 708 C C . PHE A 1 89 ? 2.294 15.398 17.464 1.00 91.31 89 PHE A C 1
ATOM 710 O O . PHE A 1 89 ? 1.626 15.387 18.499 1.00 91.31 89 PHE A O 1
ATOM 717 N N . LYS A 1 90 ? 3.344 16.215 17.291 1.00 95.06 90 LYS A N 1
ATOM 718 C CA . LYS A 1 90 ? 3.806 17.172 18.312 1.00 95.06 90 LYS A CA 1
ATOM 719 C C . LYS A 1 90 ? 2.705 18.154 18.714 1.00 95.06 90 LYS A C 1
ATOM 721 O O . LYS A 1 90 ? 2.467 18.342 19.902 1.00 95.06 90 LYS A O 1
ATOM 726 N N . SER A 1 91 ? 1.966 18.708 17.751 1.00 93.44 91 SER A N 1
ATOM 727 C CA . SER A 1 91 ? 0.850 19.621 18.037 1.00 93.44 91 SER A CA 1
ATOM 728 C C . SER A 1 91 ? -0.276 18.947 18.840 1.00 93.44 91 SER A C 1
ATOM 730 O O . SER A 1 91 ? -0.806 19.525 19.792 1.00 93.44 91 SER A O 1
ATOM 732 N N . CYS A 1 92 ? -0.613 17.695 18.515 1.00 93.94 92 CYS A N 1
ATOM 733 C CA . CYS A 1 92 ? -1.588 16.906 19.273 1.00 93.94 92 CYS A CA 1
ATOM 734 C C . CYS A 1 92 ? -1.103 16.582 20.693 1.00 93.94 92 CYS A C 1
ATOM 736 O O . CYS A 1 92 ? -1.893 16.628 21.641 1.00 93.94 92 CYS A O 1
ATOM 738 N N . GLU A 1 93 ? 0.181 16.264 20.856 1.00 93.56 93 GLU A N 1
ATOM 739 C CA . GLU A 1 93 ? 0.790 16.019 22.161 1.00 93.56 93 GLU A CA 1
ATOM 740 C C . GLU A 1 93 ? 0.775 17.283 23.030 1.00 93.56 93 GLU A C 1
ATOM 742 O O . GLU A 1 93 ? 0.321 17.230 24.175 1.00 93.56 93 GLU A O 1
ATOM 747 N N . GLU A 1 94 ? 1.152 18.434 22.469 1.00 95.38 94 GLU A N 1
ATOM 748 C CA . GLU A 1 94 ? 1.065 19.738 23.131 1.00 95.38 94 GLU A CA 1
ATOM 749 C C . GLU A 1 94 ? -0.376 20.076 23.534 1.00 95.38 94 GLU A C 1
ATOM 751 O O . GLU A 1 94 ? -0.626 20.489 24.669 1.00 95.38 94 GLU A O 1
ATOM 756 N N . HIS A 1 95 ? -1.353 19.852 22.648 1.00 94.62 95 HIS A N 1
ATOM 757 C CA . HIS A 1 95 ? -2.766 20.065 22.963 1.00 94.62 95 HIS A CA 1
ATOM 758 C C . HIS A 1 95 ? -3.239 19.144 24.100 1.00 94.62 95 HIS A C 1
ATOM 760 O O . HIS A 1 95 ? -3.936 19.581 25.021 1.00 94.62 95 HIS A O 1
ATOM 766 N N . ARG A 1 96 ? -2.815 17.873 24.095 1.00 91.31 96 ARG A N 1
ATOM 767 C CA . ARG A 1 96 ? -3.112 16.918 25.171 1.00 91.31 96 ARG A CA 1
ATOM 768 C C . ARG A 1 96 ? -2.455 17.324 26.491 1.00 91.31 96 ARG A C 1
ATOM 770 O O . ARG A 1 96 ? -3.077 17.160 27.542 1.00 91.31 96 ARG A O 1
ATOM 777 N N . ALA A 1 97 ? -1.234 17.852 26.453 1.00 93.50 97 ALA A N 1
ATOM 778 C CA . ALA A 1 97 ? -0.535 18.365 27.626 1.00 93.50 97 ALA A CA 1
ATOM 779 C C . ALA A 1 97 ? -1.261 19.585 28.220 1.00 93.50 97 ALA A C 1
ATOM 781 O O . ALA A 1 97 ? -1.517 19.602 29.424 1.00 93.50 97 ALA A O 1
ATOM 782 N N . ARG A 1 98 ? -1.697 20.539 27.380 1.00 93.69 98 ARG A N 1
ATOM 783 C CA . ARG A 1 98 ? -2.518 21.691 27.806 1.00 93.69 98 ARG A CA 1
ATOM 784 C C . ARG A 1 98 ? -3.823 21.244 28.464 1.00 93.69 98 ARG A C 1
ATOM 786 O O . ARG A 1 98 ? -4.101 21.639 29.590 1.00 93.69 98 ARG A O 1
ATOM 793 N N . ARG A 1 99 ? -4.554 20.318 27.832 1.00 92.56 99 ARG A N 1
ATOM 794 C CA . ARG A 1 99 ? -5.794 19.736 28.382 1.00 92.56 99 ARG A CA 1
ATOM 795 C C . ARG A 1 99 ? -5.585 19.065 29.741 1.00 92.56 99 ARG A C 1
ATOM 797 O O . ARG A 1 99 ? -6.445 19.174 30.607 1.00 92.56 99 ARG A O 1
ATOM 804 N N . ARG A 1 100 ? -4.463 18.364 29.944 1.00 88.62 100 ARG A N 1
ATOM 805 C CA . ARG A 1 100 ? -4.124 17.756 31.245 1.00 88.62 100 ARG A CA 1
ATOM 806 C C . ARG A 1 100 ? -3.823 18.812 32.309 1.00 88.62 100 ARG A C 1
ATOM 808 O O . ARG A 1 100 ? -4.302 18.676 33.429 1.00 88.62 100 ARG A O 1
ATOM 815 N N . ALA A 1 101 ? -3.073 19.857 31.957 1.00 90.69 101 ALA A N 1
ATOM 816 C CA . ALA A 1 101 ? -2.768 20.961 32.866 1.00 90.69 101 ALA A CA 1
ATOM 817 C C . ALA A 1 101 ? -4.027 21.759 33.263 1.00 90.69 101 ALA A C 1
ATOM 819 O O . ALA A 1 101 ? -4.151 22.182 34.409 1.00 90.69 101 ALA A O 1
ATOM 820 N N . GLU A 1 102 ? -4.977 21.931 32.341 1.00 88.44 102 GLU A N 1
ATOM 821 C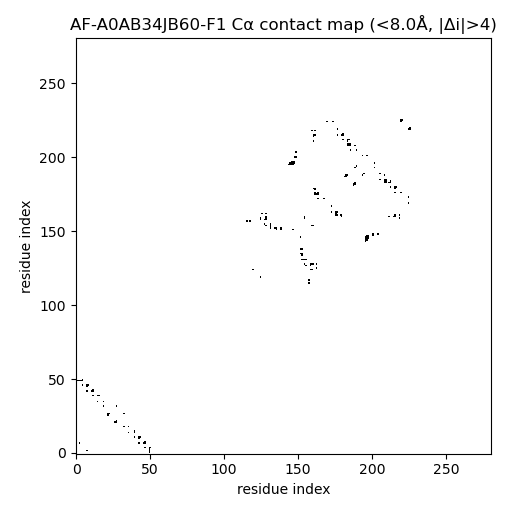 CA . GLU A 1 102 ? -6.280 22.554 32.608 1.00 88.44 102 GLU A CA 1
ATOM 822 C C . GLU A 1 102 ? -7.190 21.653 33.454 1.00 88.44 102 GLU A C 1
ATOM 824 O O . GLU A 1 102 ? -7.802 22.123 34.411 1.00 88.44 102 GLU A O 1
ATOM 829 N N . ALA A 1 103 ? -7.240 20.349 33.160 1.00 83.31 103 ALA A N 1
ATOM 830 C CA . ALA A 1 103 ? -8.045 19.393 33.920 1.00 83.31 103 ALA A CA 1
ATOM 831 C C . ALA A 1 103 ? -7.592 19.271 35.384 1.00 83.31 103 ALA A C 1
ATOM 833 O O . ALA A 1 103 ? -8.441 19.206 36.268 1.00 83.31 103 ALA A O 1
ATOM 834 N N . GLY A 1 104 ? -6.281 19.323 35.652 1.00 76.31 104 GLY A N 1
ATOM 835 C CA . GLY A 1 104 ? -5.748 19.346 37.021 1.00 76.31 104 GLY A CA 1
ATOM 836 C C . GLY A 1 104 ? -6.153 20.587 37.832 1.00 76.31 104 GLY A C 1
ATOM 837 O O . GLY A 1 104 ? -6.082 20.566 39.055 1.00 76.31 104 GLY A O 1
ATOM 838 N N . LYS A 1 105 ? -6.622 21.664 37.184 1.00 75.81 105 LYS A N 1
ATOM 839 C CA . LYS A 1 105 ? -7.188 22.841 37.870 1.00 75.81 105 LYS A CA 1
ATOM 840 C C . LYS A 1 105 ? -8.696 22.730 38.119 1.00 75.81 105 LYS A C 1
ATOM 842 O O . LYS A 1 105 ? -9.221 23.463 38.949 1.00 75.81 105 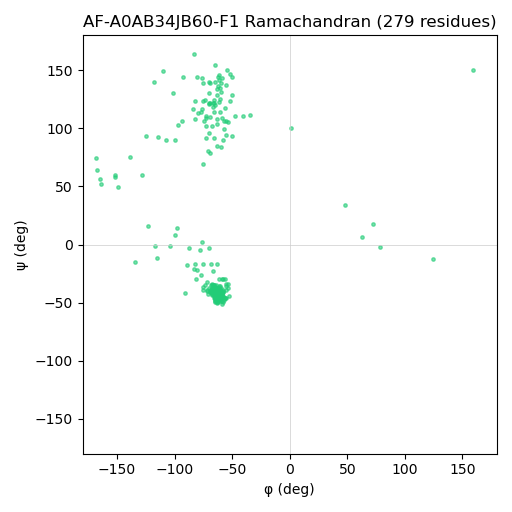LYS A O 1
ATOM 847 N N . ALA A 1 106 ? -9.392 21.826 37.428 1.00 64.12 106 ALA A N 1
ATOM 848 C CA . ALA A 1 106 ? -10.843 21.634 37.524 1.00 64.12 106 ALA A CA 1
ATOM 849 C C . ALA A 1 106 ? -11.248 20.478 38.466 1.00 64.12 106 ALA A C 1
ATOM 851 O O . ALA A 1 106 ? -12.394 20.019 38.444 1.00 64.12 106 ALA A O 1
ATOM 852 N N . GLU A 1 107 ? -10.321 19.988 39.292 1.00 50.09 107 GLU A N 1
ATOM 853 C CA . GLU A 1 107 ? -10.486 18.824 40.165 1.00 50.09 107 GLU A CA 1
ATOM 854 C C . GLU A 1 107 ? -11.354 19.141 41.400 1.00 50.09 107 GLU A C 1
ATOM 856 O O . GLU A 1 107 ? -10.892 19.211 42.532 1.00 50.09 107 GLU A O 1
ATOM 861 N N . GLY A 1 108 ? -12.650 19.356 41.160 1.00 52.47 108 GLY A N 1
ATOM 862 C CA . GLY A 1 108 ? -13.683 19.513 42.190 1.00 52.47 108 GLY A CA 1
ATOM 863 C C . GLY A 1 108 ? -14.966 18.716 41.929 1.00 52.47 108 GLY A C 1
ATOM 864 O O . GLY A 1 108 ? -15.746 18.500 42.851 1.00 52.47 108 GLY A O 1
ATOM 865 N N . THR A 1 109 ? -15.192 18.208 40.711 1.00 56.50 109 THR A N 1
ATOM 866 C CA . THR A 1 109 ? -16.459 17.533 40.369 1.00 56.50 109 THR A CA 1
ATOM 867 C C . THR A 1 109 ? -16.200 16.131 39.832 1.00 56.50 109 THR A C 1
ATOM 869 O O . THR A 1 109 ? -15.941 15.927 38.648 1.00 56.50 109 THR A O 1
ATOM 872 N N . ARG A 1 110 ? -16.240 15.140 40.729 1.00 49.94 110 ARG A N 1
ATOM 873 C CA . ARG A 1 110 ? -16.082 13.718 40.390 1.00 49.94 110 ARG A CA 1
ATOM 874 C C . ARG A 1 110 ? -17.202 13.271 39.433 1.00 49.94 110 ARG A C 1
ATOM 876 O O . ARG A 1 110 ? -18.371 13.354 39.816 1.00 49.94 110 ARG A O 1
ATOM 883 N N . PRO A 1 111 ? -16.894 12.742 38.234 1.00 47.94 111 PRO A N 1
ATOM 884 C CA . PRO A 1 111 ? -17.908 12.139 37.380 1.00 47.94 111 PRO A CA 1
ATOM 885 C C . PRO A 1 111 ? -18.463 10.885 38.063 1.00 47.94 111 PRO A C 1
ATOM 887 O O . PRO A 1 111 ? -17.720 9.984 38.463 1.00 47.94 111 PRO A O 1
ATOM 890 N N . ARG A 1 112 ? -19.789 10.848 38.232 1.00 47.88 112 ARG A N 1
ATOM 891 C CA . ARG A 1 112 ? -20.513 9.702 38.787 1.00 47.88 112 ARG A CA 1
ATOM 892 C C . ARG A 1 112 ? -20.190 8.460 37.957 1.00 47.88 112 ARG A C 1
ATOM 894 O O . ARG A 1 112 ? -20.497 8.390 36.771 1.00 47.88 112 ARG A O 1
ATOM 901 N N . ARG A 1 113 ? -19.569 7.481 38.612 1.00 39.84 113 ARG A N 1
ATOM 902 C CA . ARG A 1 113 ? -19.306 6.137 38.098 1.00 39.84 113 ARG A CA 1
ATOM 903 C C . ARG A 1 113 ? -20.645 5.518 37.692 1.00 39.84 113 ARG A C 1
ATOM 905 O O . ARG A 1 113 ? -21.448 5.179 38.556 1.00 39.84 113 ARG A O 1
ATOM 912 N N . ILE A 1 114 ? -20.903 5.414 36.390 1.00 45.28 114 ILE A N 1
ATOM 913 C CA . ILE A 1 114 ? -22.047 4.663 35.868 1.00 45.28 114 ILE A CA 1
ATOM 914 C C . ILE A 1 114 ? -21.729 3.190 36.115 1.00 45.28 114 ILE A C 1
ATOM 916 O O . ILE A 1 114 ? -20.964 2.563 35.386 1.00 45.28 114 ILE A O 1
ATOM 920 N N . VAL A 1 115 ? -22.253 2.667 37.219 1.00 39.59 115 VAL A N 1
ATOM 921 C CA . VAL A 1 115 ? -22.250 1.241 37.519 1.00 39.59 115 VAL A CA 1
ATOM 922 C C . VAL A 1 115 ? -23.306 0.623 36.608 1.00 39.59 115 VAL A C 1
ATOM 924 O O . VAL A 1 115 ? -24.500 0.829 36.810 1.00 39.59 115 VAL A O 1
ATOM 927 N N . LEU A 1 116 ? -22.873 -0.095 35.570 1.00 46.75 116 LEU A N 1
ATOM 928 C CA . LEU A 1 116 ? -23.738 -0.967 34.774 1.00 46.75 116 LEU A CA 1
ATOM 929 C C . LEU A 1 116 ? -24.146 -2.160 35.653 1.00 46.75 116 LEU A C 1
ATOM 931 O O . LEU A 1 116 ? -23.560 -3.236 35.599 1.00 46.75 116 LEU A O 1
ATOM 935 N N . ALA A 1 117 ? -25.118 -1.923 36.533 1.00 40.59 117 ALA A N 1
ATOM 936 C CA . ALA A 1 117 ? -25.729 -2.923 37.392 1.00 40.59 117 ALA A CA 1
ATOM 937 C C . ALA A 1 117 ? -26.802 -3.680 36.600 1.00 40.59 117 ALA A C 1
ATOM 939 O O . ALA A 1 117 ? -27.865 -3.150 36.285 1.00 40.59 117 ALA A O 1
ATOM 940 N N . GLY A 1 118 ? -26.498 -4.931 36.274 1.00 47.34 118 GLY A N 1
ATOM 941 C CA . GLY A 1 118 ? -27.423 -5.885 35.679 1.00 47.34 118 GLY A CA 1
ATOM 942 C C . GLY A 1 118 ? -26.795 -7.269 35.726 1.00 47.34 118 GLY A C 1
ATOM 943 O O . GLY A 1 118 ? -26.289 -7.756 34.721 1.00 47.34 118 GLY A O 1
ATOM 944 N N . THR A 1 119 ? -26.756 -7.870 36.914 1.00 49.75 119 THR A N 1
ATOM 945 C CA . THR A 1 119 ? -26.237 -9.224 37.146 1.00 49.75 119 THR A CA 1
ATOM 946 C C . THR A 1 119 ? -27.194 -10.256 36.550 1.00 49.75 119 THR A C 1
ATOM 948 O O . THR A 1 119 ? -28.031 -10.827 37.245 1.00 49.75 119 THR A O 1
ATOM 951 N N . VAL A 1 120 ? -27.101 -10.473 35.240 1.00 60.44 120 VAL A N 1
ATOM 952 C CA . VAL A 1 120 ? -27.687 -11.646 34.582 1.00 60.44 120 VAL A CA 1
ATOM 953 C C . VAL A 1 120 ? -26.878 -12.872 35.014 1.00 60.44 120 VAL A C 1
ATOM 955 O O . VAL A 1 120 ? -25.654 -12.795 35.125 1.00 60.44 120 VAL A O 1
ATOM 958 N N . ALA A 1 121 ? -27.542 -13.999 35.280 1.00 74.06 121 ALA A N 1
ATOM 959 C CA . ALA A 1 121 ? -26.863 -15.222 35.699 1.00 74.06 121 ALA A CA 1
ATOM 960 C C . ALA A 1 121 ? -25.782 -15.632 34.667 1.00 74.06 121 ALA A C 1
ATOM 962 O O . ALA A 1 121 ? -26.064 -15.623 33.462 1.00 74.06 121 ALA A O 1
ATOM 963 N N . PRO A 1 122 ? -24.571 -16.053 35.092 1.00 79.69 122 PRO A N 1
ATOM 964 C CA . PRO A 1 122 ? -23.454 -16.345 34.181 1.00 79.69 122 PRO A CA 1
ATOM 965 C C . PRO A 1 122 ? -23.789 -17.344 33.060 1.00 79.69 122 PRO A C 1
ATOM 967 O O . PRO A 1 122 ? -23.311 -17.215 31.933 1.00 79.69 122 PRO A O 1
ATOM 970 N N . ALA A 1 123 ? -24.651 -18.326 33.346 1.00 85.00 123 ALA A N 1
ATOM 971 C CA . ALA A 1 123 ? -25.085 -19.327 32.372 1.00 85.00 123 ALA A CA 1
ATOM 972 C C . ALA A 1 123 ? -25.944 -18.731 31.244 1.00 85.00 123 ALA A C 1
ATOM 974 O O . ALA A 1 123 ? -25.806 -19.117 30.082 1.00 85.00 123 ALA A O 1
ATOM 975 N N . GLU A 1 124 ? -26.814 -17.772 31.561 1.00 87.44 124 GLU A N 1
ATOM 976 C CA . GLU A 1 124 ? -27.649 -17.107 30.563 1.00 87.44 124 GLU A CA 1
ATOM 977 C C . GLU A 1 124 ? -26.809 -16.165 29.693 1.00 87.44 124 GLU A C 1
ATOM 979 O O . GLU A 1 124 ? -26.971 -16.143 28.473 1.00 87.44 124 GLU A O 1
ATOM 984 N N . GLN A 1 125 ? -25.843 -15.462 30.292 1.00 85.31 125 GLN A N 1
ATOM 985 C CA . GLN A 1 125 ? -24.905 -14.622 29.548 1.00 85.31 125 GLN A CA 1
ATOM 986 C C . GLN A 1 125 ? -24.078 -15.450 28.551 1.00 85.31 125 GLN A C 1
ATOM 988 O O . GLN A 1 125 ? -23.953 -15.068 27.388 1.00 85.31 125 GLN A O 1
ATOM 993 N N . ALA A 1 126 ? -23.594 -16.627 28.962 1.00 87.44 126 ALA A N 1
ATOM 994 C CA . ALA A 1 126 ? -22.873 -17.539 28.075 1.00 87.44 126 ALA A CA 1
ATOM 995 C C . ALA A 1 126 ? -23.742 -18.047 26.909 1.00 87.44 126 ALA A C 1
ATOM 997 O O . ALA A 1 126 ? -23.256 -18.127 25.780 1.00 87.44 126 ALA A O 1
ATOM 998 N N . ARG A 1 127 ? -25.025 -18.356 27.154 1.00 91.44 127 ARG A N 1
ATOM 999 C CA . ARG A 1 127 ? -25.977 -18.762 26.101 1.00 91.44 127 ARG A CA 1
ATOM 1000 C C . ARG A 1 127 ? -26.256 -17.629 25.116 1.00 91.44 127 ARG A C 1
ATOM 1002 O O . ARG A 1 127 ? -26.209 -17.856 23.910 1.00 91.44 127 ARG A O 1
ATOM 1009 N N . ARG A 1 128 ? -26.500 -16.412 25.616 1.00 92.50 128 ARG A N 1
ATOM 1010 C CA . ARG A 1 128 ? -26.718 -15.218 24.781 1.00 92.50 128 ARG A CA 1
ATOM 1011 C C . ARG A 1 128 ? -25.496 -14.909 23.919 1.00 92.50 128 ARG A C 1
ATOM 1013 O O . ARG A 1 128 ? -25.651 -14.637 22.733 1.00 92.50 128 ARG A O 1
ATOM 1020 N N . PHE A 1 129 ? -24.295 -15.014 24.489 1.00 92.38 129 PHE A N 1
ATOM 1021 C CA . PHE A 1 129 ? -23.047 -14.837 23.750 1.00 92.38 129 PHE A CA 1
ATOM 1022 C C . PHE A 1 129 ? -22.878 -15.888 22.646 1.00 92.38 129 PHE A C 1
ATOM 1024 O O . PHE A 1 129 ? -22.578 -15.537 21.512 1.00 92.38 129 PHE A O 1
ATOM 1031 N N . ALA A 1 130 ? -23.118 -17.167 22.950 1.00 93.56 130 ALA A N 1
ATOM 1032 C CA . ALA A 1 130 ? -23.000 -18.243 21.966 1.00 93.56 130 ALA A CA 1
ATOM 1033 C C . ALA A 1 130 ? -24.004 -18.097 20.809 1.00 93.56 130 ALA A C 1
ATOM 1035 O O . ALA A 1 130 ? -23.640 -18.294 19.652 1.00 93.56 130 ALA A O 1
ATOM 1036 N N . ALA A 1 131 ? -25.250 -17.714 21.107 1.00 95.50 131 ALA A N 1
ATOM 1037 C CA . ALA A 1 131 ? -26.256 -17.433 20.084 1.00 95.50 131 ALA A CA 1
ATOM 1038 C C . ALA A 1 131 ? -25.844 -16.251 19.191 1.00 95.50 131 ALA A C 1
ATOM 1040 O O . ALA A 1 131 ? -26.000 -16.312 17.972 1.00 95.50 131 ALA A O 1
ATOM 1041 N N . TRP A 1 132 ? -25.275 -15.202 19.793 1.00 95.75 132 TRP A N 1
ATOM 1042 C CA . TRP A 1 132 ? -24.748 -14.052 19.065 1.00 95.75 132 TRP A CA 1
ATOM 1043 C C . TRP A 1 132 ? -23.548 -14.419 18.173 1.00 95.75 132 TRP A C 1
ATOM 1045 O O . TRP A 1 132 ? -23.570 -14.093 16.990 1.00 95.75 132 TRP A O 1
ATOM 1055 N N . GLU A 1 133 ? -22.547 -15.148 18.680 1.00 95.69 133 GLU A N 1
ATOM 1056 C CA . GLU A 1 133 ? -21.401 -15.610 17.874 1.00 95.69 133 GLU A CA 1
ATOM 1057 C C . GLU A 1 133 ? -21.854 -16.480 16.695 1.00 95.69 133 GLU A C 1
ATOM 1059 O O . GLU A 1 133 ? -21.349 -16.326 15.587 1.00 95.69 133 GLU A O 1
ATOM 1064 N N . ALA A 1 134 ? -22.847 -17.354 16.892 1.00 96.81 134 ALA A N 1
ATOM 1065 C CA . ALA A 1 134 ? -23.398 -18.161 15.805 1.00 96.81 134 ALA A CA 1
ATOM 1066 C C . ALA A 1 134 ? -24.080 -17.299 14.726 1.00 96.81 134 ALA A C 1
ATOM 1068 O O . ALA A 1 134 ? -23.932 -17.575 13.535 1.00 96.81 134 ALA A O 1
ATOM 1069 N N . ALA A 1 135 ? -24.806 -16.248 15.121 1.00 96.69 135 ALA A N 1
ATOM 1070 C CA . ALA A 1 135 ? -25.385 -15.290 14.180 1.00 96.69 135 ALA A CA 1
ATOM 1071 C C . ALA A 1 135 ? -24.295 -14.497 13.440 1.00 96.69 135 ALA A C 1
ATOM 1073 O O . ALA A 1 135 ? -24.373 -14.338 12.224 1.00 96.69 135 ALA A O 1
ATOM 1074 N N . PHE A 1 136 ? -23.247 -14.069 14.149 1.00 95.75 136 PHE A N 1
ATOM 1075 C CA . PHE A 1 136 ? -22.111 -13.360 13.560 1.00 95.75 136 PHE A CA 1
ATOM 1076 C C . PHE A 1 136 ? -21.332 -14.230 12.568 1.00 95.75 136 PHE A C 1
ATOM 1078 O O . PHE A 1 136 ? -21.000 -13.770 11.483 1.00 95.75 136 PHE A O 1
ATOM 1085 N N . ALA A 1 137 ? -21.112 -15.508 12.879 1.00 96.25 137 ALA A N 1
ATOM 1086 C CA . ALA A 1 137 ? -20.464 -16.442 11.963 1.00 96.25 137 ALA A CA 1
ATOM 1087 C C . ALA A 1 137 ? -21.265 -16.637 10.663 1.00 96.25 137 ALA A C 1
ATOM 1089 O O . ALA A 1 137 ? -20.679 -16.704 9.585 1.00 96.25 137 ALA A O 1
ATOM 1090 N N . ARG A 1 138 ? -22.604 -16.681 10.740 1.00 96.31 138 ARG A N 1
ATOM 1091 C CA . ARG A 1 138 ? -23.473 -16.731 9.547 1.00 96.31 138 ARG A CA 1
ATOM 1092 C C . ARG A 1 138 ? -23.382 -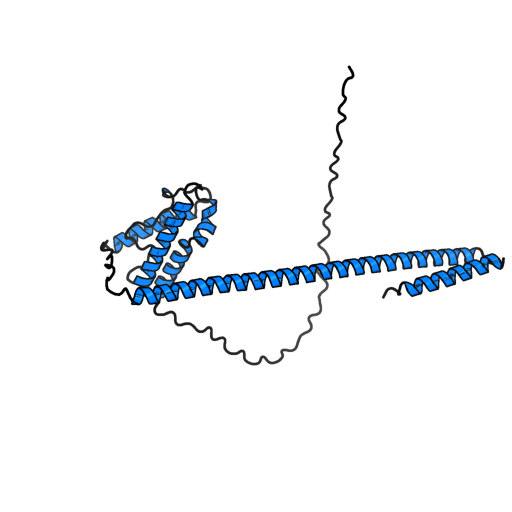15.449 8.723 1.00 96.31 138 ARG A C 1
ATOM 1094 O O . ARG A 1 138 ? -23.335 -15.529 7.502 1.00 96.31 138 ARG A O 1
ATOM 1101 N N . PHE A 1 139 ? -23.320 -14.298 9.390 1.00 95.31 139 PHE A N 1
ATOM 1102 C CA . PHE A 1 139 ? -23.090 -13.007 8.744 1.00 95.31 139 PHE A CA 1
ATOM 1103 C C . PHE A 1 139 ? -21.726 -12.956 8.030 1.00 95.31 139 PHE A C 1
ATOM 1105 O O . PHE A 1 139 ? -21.659 -12.526 6.883 1.00 95.31 139 PHE A O 1
ATOM 1112 N N . GLU A 1 140 ? -20.646 -13.444 8.654 1.00 94.56 140 GLU A N 1
ATOM 1113 C CA . GLU A 1 140 ? -19.318 -13.496 8.016 1.00 94.56 140 GLU A CA 1
ATOM 1114 C C . GLU A 1 140 ? -19.278 -14.460 6.818 1.00 94.56 140 GLU A C 1
ATOM 1116 O O . GLU A 1 140 ? -18.584 -14.184 5.840 1.00 94.56 140 GLU A O 1
ATOM 1121 N N . ALA A 1 141 ? -20.021 -15.568 6.880 1.00 95.06 141 ALA A N 1
ATOM 1122 C CA . ALA A 1 141 ? -20.075 -16.571 5.817 1.00 95.06 141 ALA A CA 1
ATOM 1123 C C . ALA A 1 141 ? -20.913 -16.146 4.598 1.00 95.06 141 ALA A C 1
ATOM 1125 O O . ALA A 1 141 ? -20.790 -16.751 3.536 1.00 95.06 141 ALA A O 1
ATOM 1126 N N . ALA A 1 142 ? -21.769 -15.132 4.728 1.00 93.56 142 ALA A N 1
ATOM 1127 C CA . ALA A 1 142 ? -22.586 -14.658 3.622 1.00 93.56 142 ALA A CA 1
ATOM 1128 C C . ALA A 1 142 ? -21.723 -13.884 2.603 1.00 93.56 142 ALA A C 1
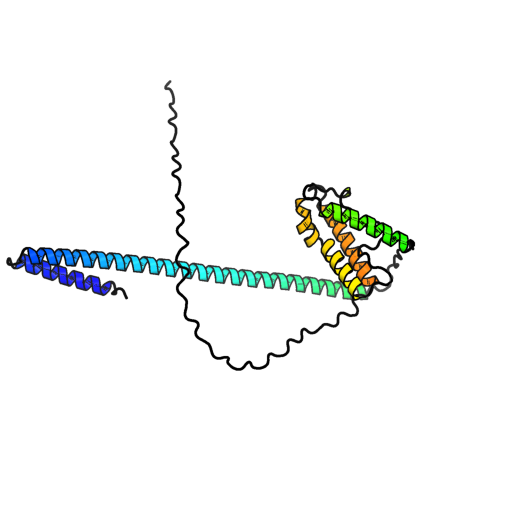ATOM 1130 O O . ALA A 1 142 ? -21.197 -12.796 2.874 1.00 93.56 142 ALA A O 1
ATOM 1131 N N . GLU A 1 143 ? -21.536 -14.463 1.414 1.00 84.88 143 GLU A N 1
ATOM 1132 C CA . GLU A 1 143 ? -20.681 -13.896 0.363 1.00 84.88 143 GLU A CA 1
ATOM 1133 C C . GLU A 1 143 ? -21.316 -12.682 -0.323 1.00 84.88 143 GLU A C 1
ATOM 1135 O O . GLU A 1 143 ? -20.613 -11.708 -0.595 1.00 84.88 143 GLU A O 1
ATOM 1140 N N . GLU A 1 144 ? -22.638 -12.685 -0.483 1.00 85.19 144 GLU A N 1
ATOM 1141 C CA . GLU A 1 144 ? -23.404 -11.661 -1.193 1.00 85.19 144 GLU A CA 1
ATOM 1142 C C . GLU A 1 144 ? -24.396 -10.966 -0.251 1.00 85.19 144 GLU A C 1
ATOM 1144 O O . GLU A 1 144 ? -25.019 -11.605 0.598 1.00 85.19 144 GLU A O 1
ATOM 1149 N N . GLY A 1 145 ? -24.531 -9.645 -0.386 1.00 79.81 145 GLY A N 1
ATOM 1150 C CA . GLY A 1 145 ? -25.484 -8.855 0.391 1.00 79.81 145 GLY A CA 1
ATOM 1151 C C . GLY A 1 145 ? -25.125 -7.373 0.455 1.00 79.81 145 GLY A C 1
ATOM 1152 O O . GLY A 1 145 ? -23.951 -7.009 0.410 1.00 79.81 145 GLY A O 1
ATOM 1153 N N . SER A 1 146 ? -26.154 -6.532 0.567 1.00 92.06 146 SER A N 1
ATOM 1154 C CA . SER A 1 146 ? -26.045 -5.120 0.942 1.00 92.06 146 SER A CA 1
ATOM 1155 C C . SER A 1 146 ? -26.586 -4.973 2.361 1.00 92.06 146 SER A C 1
ATOM 1157 O O . SER A 1 146 ? -27.780 -4.740 2.545 1.00 92.06 146 SER A O 1
ATOM 1159 N N . TRP A 1 147 ? -25.708 -5.124 3.346 1.00 95.50 147 TRP A N 1
ATOM 1160 C CA . TRP A 1 147 ? -26.056 -5.161 4.757 1.00 95.50 147 TRP A CA 1
ATOM 1161 C C . TRP A 1 147 ? -26.516 -3.804 5.264 1.00 95.50 147 TRP A C 1
ATOM 1163 O O . TRP A 1 147 ? -25.768 -2.819 5.229 1.00 95.50 147 TRP A O 1
ATOM 1173 N N . ARG A 1 148 ? -27.736 -3.783 5.789 1.00 97.25 148 ARG A N 1
ATOM 1174 C CA . ARG A 1 148 ? -28.268 -2.670 6.575 1.00 97.25 148 ARG A CA 1
ATOM 1175 C C . ARG A 1 148 ? -27.821 -2.764 8.029 1.00 97.25 148 ARG A C 1
ATOM 1177 O O . ARG A 1 148 ? -27.398 -3.815 8.515 1.00 97.25 148 ARG A O 1
ATOM 1184 N N . LEU A 1 149 ? -27.959 -1.663 8.754 1.00 96.94 149 LEU A N 1
ATOM 1185 C CA . LEU A 1 149 ? -27.614 -1.538 10.166 1.00 96.94 149 LEU A CA 1
ATOM 1186 C C . LEU A 1 149 ? -28.277 -2.618 11.031 1.00 96.94 149 LEU A C 1
ATOM 1188 O O . LEU A 1 149 ? -27.658 -3.112 11.973 1.00 96.94 149 LEU A O 1
ATOM 1192 N N . GLU A 1 150 ? -29.520 -2.982 10.726 1.00 97.12 150 GLU A N 1
ATOM 1193 C CA . GLU A 1 150 ? -30.313 -3.950 11.493 1.00 97.12 150 GLU A CA 1
ATOM 1194 C C . GLU A 1 150 ? -29.918 -5.409 11.231 1.00 97.12 150 GLU A C 1
ATOM 1196 O O . GLU A 1 150 ? -30.095 -6.262 12.099 1.00 97.12 150 GLU A O 1
ATOM 1201 N N . GLU A 1 151 ? -29.356 -5.690 10.056 1.00 96.19 151 GLU A N 1
ATOM 1202 C CA . GLU A 1 151 ? -2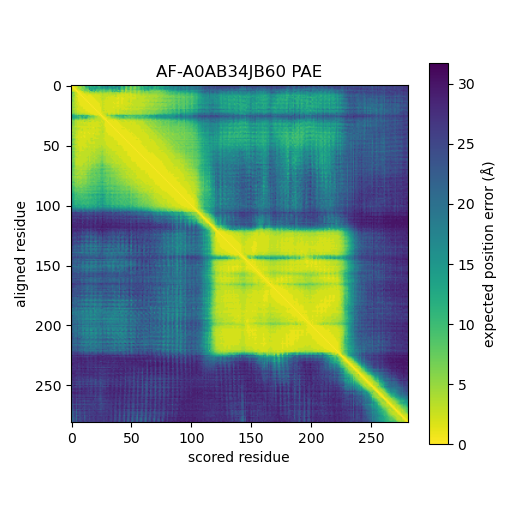8.977 -7.042 9.631 1.00 96.19 151 GLU A CA 1
ATOM 1203 C C . GLU A 1 151 ? -27.641 -7.479 10.235 1.00 96.19 151 GLU A C 1
ATOM 1205 O O . GLU A 1 151 ? -27.367 -8.674 10.359 1.00 96.19 151 GLU A O 1
ATOM 1210 N N . ILE A 1 152 ? -26.812 -6.517 10.651 1.00 96.69 152 ILE A N 1
ATOM 1211 C CA . ILE A 1 152 ? -25.558 -6.800 11.343 1.00 96.69 152 ILE A CA 1
ATOM 1212 C C . ILE A 1 152 ? -25.890 -7.342 12.743 1.00 96.69 152 ILE A C 1
ATOM 1214 O O . ILE A 1 152 ? -26.506 -6.642 13.553 1.00 96.69 152 ILE A O 1
ATOM 1218 N N . PRO A 1 153 ? -25.458 -8.568 13.091 1.00 96.81 153 PRO A N 1
ATOM 1219 C CA . PRO A 1 153 ? -25.749 -9.153 14.391 1.00 96.81 153 PRO A CA 1
ATOM 1220 C C . PRO A 1 153 ? -24.908 -8.465 15.471 1.00 96.81 153 PRO A C 1
ATOM 1222 O O . PRO A 1 153 ? -23.771 -8.847 15.754 1.00 96.81 153 PRO A O 1
ATOM 1225 N N . TRP A 1 154 ? -25.460 -7.423 16.090 1.00 96.50 154 TRP A N 1
ATOM 1226 C CA . TRP A 1 154 ? -24.807 -6.691 17.175 1.00 96.50 154 TRP A CA 1
ATOM 1227 C C . TRP A 1 154 ? -24.856 -7.471 18.501 1.00 96.50 154 TRP A C 1
ATOM 1229 O O . TRP A 1 154 ? -25.886 -8.072 18.819 1.00 96.50 154 TRP A O 1
ATOM 1239 N N . PRO A 1 155 ? -23.803 -7.406 19.339 1.00 95.06 155 PRO A N 1
ATOM 1240 C CA . PRO A 1 155 ? -23.827 -8.007 20.667 1.00 95.06 155 PRO A CA 1
ATOM 1241 C C . PRO A 1 155 ? -24.949 -7.398 21.525 1.00 95.06 155 PRO A C 1
ATOM 1243 O O . PRO A 1 155 ? -25.019 -6.163 21.637 1.00 95.06 155 PRO A O 1
ATOM 1246 N N . PRO A 1 156 ? -25.783 -8.216 22.198 1.00 92.56 156 PRO A N 1
ATOM 1247 C CA . PRO A 1 156 ? -26.836 -7.720 23.075 1.00 92.56 156 PRO A CA 1
ATOM 1248 C C . PRO A 1 156 ? -26.304 -6.760 24.149 1.00 92.56 156 PRO A C 1
ATOM 1250 O O . PRO A 1 156 ? -25.163 -6.868 24.622 1.00 92.56 156 PRO A O 1
ATOM 1253 N N . LYS A 1 157 ? -27.146 -5.812 24.572 1.00 88.62 157 LYS A N 1
ATOM 1254 C CA . LYS A 1 157 ? -26.830 -4.932 25.707 1.00 88.62 157 LYS A CA 1
ATOM 1255 C C . LYS A 1 157 ? -26.665 -5.783 26.976 1.00 88.62 157 LYS A C 1
ATOM 1257 O O . LYS A 1 157 ? -27.440 -6.707 27.203 1.00 88.62 157 LYS A O 1
ATOM 1262 N N . GLY A 1 158 ? -25.637 -5.493 27.776 1.00 84.81 158 GLY A N 1
ATOM 1263 C CA . GLY A 1 158 ? -25.322 -6.237 29.007 1.00 84.81 158 GLY A CA 1
ATOM 1264 C C . GLY A 1 158 ? -24.607 -7.583 28.804 1.00 84.81 158 GLY A C 1
ATOM 1265 O O . GLY A 1 158 ? -24.252 -8.243 29.777 1.00 84.81 158 GLY A O 1
ATOM 1266 N N . CYS A 1 159 ? -24.356 -8.000 27.560 1.00 89.75 159 CYS A N 1
ATOM 1267 C CA . CYS A 1 159 ? -23.489 -9.141 27.276 1.00 89.75 159 CYS A CA 1
ATOM 1268 C C . CYS A 1 159 ? -22.045 -8.669 27.045 1.00 89.75 159 CYS A C 1
ATOM 1270 O O 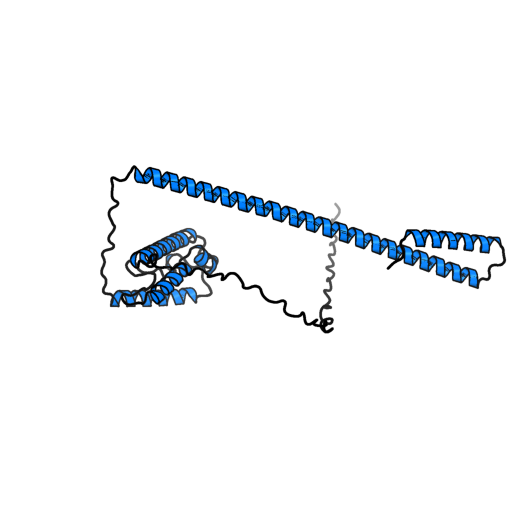. CYS A 1 159 ? -21.840 -7.599 26.459 1.00 89.75 159 CYS A O 1
ATOM 1272 N N . SER A 1 160 ? -21.065 -9.467 27.482 1.00 90.25 160 SER A N 1
ATOM 1273 C CA . SER A 1 160 ? -19.663 -9.263 27.099 1.00 90.25 160 SER A CA 1
ATOM 1274 C C . SER A 1 160 ? -19.528 -9.384 25.580 1.00 90.25 160 SER A C 1
ATOM 1276 O O . SER A 1 160 ? -20.104 -10.287 24.974 1.00 90.25 160 SER A O 1
ATOM 1278 N N . VAL A 1 161 ? -18.790 -8.459 24.972 1.00 94.50 161 VAL A N 1
ATOM 1279 C CA . VAL A 1 161 ? -18.456 -8.442 23.543 1.00 94.50 161 VAL A CA 1
ATOM 1280 C C . VAL A 1 161 ? -17.272 -9.365 23.254 1.00 94.50 161 VAL A C 1
ATOM 1282 O O . VAL A 1 161 ? -17.171 -9.920 22.165 1.00 94.50 161 VAL A O 1
ATOM 1285 N N . THR A 1 162 ? -16.372 -9.542 24.223 1.00 94.38 162 THR A N 1
ATOM 1286 C CA . THR A 1 162 ? -15.189 -10.407 24.091 1.00 94.38 162 THR A CA 1
ATOM 1287 C C . THR A 1 162 ? -15.484 -11.880 24.370 1.00 94.38 162 THR A C 1
ATOM 1289 O O . THR A 1 162 ? -14.716 -12.752 23.964 1.00 94.38 162 THR A O 1
ATOM 1292 N N . GLY A 1 163 ? -16.571 -12.167 25.090 1.00 92.75 163 GLY A N 1
ATOM 1293 C CA . GLY A 1 163 ? -16.908 -13.514 25.541 1.00 92.75 163 GLY A CA 1
ATOM 1294 C C . GLY A 1 163 ? -16.003 -14.023 26.654 1.00 92.75 163 GLY A C 1
ATOM 1295 O O . GLY A 1 163 ? -15.937 -15.233 26.863 1.00 92.75 163 GLY A O 1
ATOM 1296 N N . ILE A 1 164 ? -15.268 -13.146 27.341 1.00 92.62 164 ILE A N 1
ATOM 1297 C CA . ILE A 1 164 ? -14.446 -13.522 28.495 1.00 92.62 164 ILE A CA 1
ATOM 1298 C C . ILE A 1 164 ? -15.351 -14.040 29.620 1.00 92.62 164 ILE A C 1
ATOM 1300 O O . ILE A 1 164 ? -16.385 -13.450 29.933 1.00 92.62 164 ILE A O 1
ATOM 1304 N N . ARG A 1 165 ? -14.965 -15.166 30.228 1.00 90.75 165 ARG A N 1
ATOM 1305 C CA . ARG A 1 165 ? -15.687 -15.800 31.336 1.00 90.75 165 ARG A CA 1
ATOM 1306 C C . ARG A 1 165 ? -14.909 -15.671 32.640 1.00 90.75 165 ARG A C 1
ATOM 1308 O O . ARG A 1 165 ? -13.678 -15.703 32.653 1.00 90.75 165 ARG A O 1
ATOM 1315 N N . ALA A 1 166 ? -15.643 -15.605 33.750 1.00 83.81 166 ALA A N 1
ATOM 1316 C CA . ALA A 1 166 ? -15.072 -15.756 35.083 1.00 83.81 166 ALA A CA 1
ATOM 1317 C C . ALA A 1 166 ? -14.481 -17.173 35.209 1.00 83.81 166 ALA A C 1
ATOM 1319 O O . ALA A 1 166 ? -15.221 -18.148 35.298 1.00 83.81 166 ALA A O 1
ATOM 1320 N N . GLY A 1 167 ? -13.153 -17.283 35.129 1.00 86.69 167 GLY A N 1
ATOM 1321 C CA . GLY A 1 167 ? -12.422 -18.556 35.140 1.00 86.69 167 GLY A CA 1
ATOM 1322 C C . GLY A 1 167 ? -11.495 -18.772 33.940 1.00 86.69 167 GLY A C 1
ATOM 1323 O O . GLY A 1 167 ? -10.647 -19.658 33.995 1.00 86.69 167 GLY A O 1
ATOM 1324 N N . ASP A 1 168 ? -11.596 -17.960 32.881 1.00 90.31 168 ASP A N 1
ATOM 1325 C CA . ASP A 1 168 ? -10.631 -18.022 31.778 1.00 90.31 168 ASP A CA 1
ATOM 1326 C C . ASP A 1 168 ? -9.229 -17.619 32.270 1.00 90.31 168 ASP A C 1
ATOM 1328 O O . ASP A 1 168 ? -9.083 -16.653 33.025 1.00 90.31 168 ASP A O 1
ATOM 1332 N N . SER A 1 169 ? -8.187 -18.313 31.803 1.00 92.19 169 SER A N 1
ATOM 1333 C CA . SER A 1 169 ? -6.798 -17.924 32.074 1.00 92.19 169 SER A CA 1
ATOM 1334 C C . SER A 1 169 ? -6.471 -16.569 31.434 1.00 92.19 169 SER A C 1
ATOM 1336 O O . SER A 1 169 ? -7.060 -16.194 30.417 1.00 92.19 169 SER A O 1
ATOM 1338 N N . GLN A 1 170 ? -5.495 -15.830 31.978 1.00 88.69 170 GLN A N 1
ATOM 1339 C CA . GLN A 1 170 ? -5.101 -14.525 31.418 1.00 88.69 170 GLN A CA 1
ATOM 1340 C C . GLN A 1 170 ? -4.714 -14.607 29.933 1.00 88.69 170 GLN A C 1
ATOM 1342 O O . GLN A 1 170 ? -4.982 -13.679 29.173 1.00 88.69 170 GLN A O 1
ATOM 1347 N N . GLU A 1 171 ? -4.107 -15.712 29.500 1.00 89.25 171 GLU A N 1
ATOM 1348 C CA . GLU A 1 171 ? -3.749 -15.935 28.097 1.00 89.25 171 GLU A CA 1
ATOM 1349 C C . GLU A 1 171 ? -4.988 -16.026 27.200 1.00 89.25 171 GLU A C 1
ATOM 1351 O O . GLU A 1 171 ? -5.054 -15.355 26.168 1.00 89.25 171 GLU A O 1
ATOM 1356 N N . VAL A 1 172 ? -6.004 -16.784 27.625 1.00 92.38 172 VAL A N 1
ATOM 1357 C CA . VAL A 1 172 ? -7.278 -16.914 26.902 1.00 92.38 172 VAL A CA 1
ATOM 1358 C C . VAL A 1 172 ? -8.025 -15.582 26.881 1.00 92.38 172 VAL A C 1
ATOM 1360 O O . VAL A 1 172 ? -8.531 -15.184 25.831 1.00 92.38 172 VAL A O 1
ATOM 1363 N N . GLN A 1 173 ? -8.039 -14.852 28.001 1.00 93.31 173 GLN A N 1
ATOM 1364 C CA . GLN A 1 173 ? -8.649 -13.523 28.076 1.00 93.31 173 GLN A CA 1
ATOM 1365 C C . GLN A 1 173 ? -7.995 -12.545 27.090 1.00 93.31 173 GLN A C 1
ATOM 1367 O O . GLN A 1 173 ? -8.686 -11.867 26.330 1.00 93.31 173 GLN A O 1
ATOM 1372 N N . ARG A 1 174 ? -6.655 -12.518 27.034 1.00 90.50 174 ARG A N 1
ATOM 1373 C CA . ARG A 1 174 ? -5.897 -11.696 26.075 1.00 90.50 174 ARG A CA 1
ATOM 1374 C C . ARG A 1 174 ? -6.184 -12.087 24.631 1.00 90.50 174 ARG A C 1
ATOM 1376 O O . ARG A 1 174 ? -6.333 -11.203 23.788 1.00 90.50 174 ARG A O 1
ATOM 1383 N N . LEU A 1 175 ? -6.257 -13.385 24.339 1.00 94.19 175 LEU A N 1
ATOM 1384 C CA . LEU A 1 175 ? -6.545 -13.876 22.994 1.00 94.19 175 LEU A CA 1
ATOM 1385 C C . LEU A 1 175 ? -7.941 -13.439 22.531 1.00 94.19 175 LEU A C 1
ATOM 1387 O O . LEU A 1 175 ? -8.060 -12.851 21.455 1.00 94.19 175 LEU A O 1
ATOM 1391 N N . ARG A 1 176 ? -8.970 -13.652 23.362 1.00 95.00 176 ARG A N 1
ATOM 1392 C CA . ARG A 1 176 ? -10.355 -13.240 23.071 1.00 95.00 176 ARG A CA 1
ATOM 1393 C C . ARG A 1 176 ? -10.479 -11.731 22.909 1.00 95.00 176 ARG A C 1
ATOM 1395 O O . ARG A 1 176 ? -11.086 -11.257 21.951 1.00 95.00 176 ARG A O 1
ATOM 1402 N N . LEU A 1 177 ? -9.826 -10.966 23.781 1.00 94.88 177 LEU A N 1
ATOM 1403 C CA . LEU A 1 177 ? -9.790 -9.514 23.670 1.00 94.88 177 LEU A CA 1
ATOM 1404 C C . LEU A 1 177 ? -9.142 -9.059 22.355 1.00 94.88 177 LEU A C 1
ATOM 1406 O O . LEU A 1 177 ? -9.681 -8.195 21.668 1.00 94.88 177 LEU A O 1
ATOM 1410 N N . LYS A 1 178 ? -7.998 -9.642 21.977 1.00 94.81 178 LYS A N 1
ATOM 1411 C CA . LYS A 1 178 ? -7.314 -9.319 20.717 1.00 94.81 178 LYS A CA 1
ATOM 1412 C C . LYS A 1 178 ? -8.197 -9.631 19.507 1.00 94.81 178 LYS A C 1
ATOM 1414 O O . LYS A 1 178 ? -8.243 -8.830 18.576 1.00 94.81 178 LYS A O 1
ATOM 1419 N N . GLN A 1 179 ? -8.901 -10.761 19.524 1.00 95.56 179 GLN A N 1
ATOM 1420 C CA . GLN A 1 179 ? -9.850 -11.128 18.471 1.00 95.56 179 GLN A CA 1
ATOM 1421 C C . GLN A 1 179 ? -11.002 -10.120 18.379 1.00 95.56 179 GLN A C 1
ATOM 1423 O O . GLN A 1 179 ? -11.278 -9.625 17.290 1.00 95.56 179 GLN A O 1
ATOM 1428 N N . ALA A 1 180 ? -11.605 -9.740 19.509 1.00 96.12 180 ALA A N 1
ATOM 1429 C CA . ALA A 1 180 ? -12.676 -8.747 19.545 1.00 96.12 180 ALA A CA 1
ATOM 1430 C C . ALA A 1 180 ? -12.209 -7.358 19.077 1.00 96.12 180 ALA A C 1
ATOM 1432 O O . ALA A 1 180 ? -12.915 -6.702 18.314 1.00 96.12 180 ALA A O 1
ATOM 1433 N N . LEU A 1 181 ? -11.004 -6.926 19.474 1.00 95.12 181 LEU A N 1
ATOM 1434 C CA . LEU A 1 181 ? -10.407 -5.670 19.011 1.00 95.12 181 LEU A CA 1
ATOM 1435 C C . LEU A 1 181 ? -10.203 -5.675 17.497 1.00 95.12 181 LEU A C 1
ATOM 1437 O O . LEU A 1 181 ? -10.526 -4.688 16.853 1.00 95.12 181 LEU A O 1
ATOM 1441 N N . LEU A 1 182 ? -9.692 -6.766 16.921 1.00 95.00 182 LEU A N 1
ATOM 1442 C CA . LEU A 1 182 ? -9.510 -6.875 15.471 1.00 95.00 182 LEU A CA 1
ATOM 1443 C C . LEU A 1 182 ? -10.844 -6.938 14.721 1.00 95.00 182 LEU A C 1
ATOM 1445 O O . LEU A 1 182 ? -10.957 -6.342 13.655 1.00 95.00 182 LEU A O 1
ATOM 1449 N N . ARG A 1 183 ? -11.838 -7.637 15.279 1.00 96.31 183 ARG A N 1
ATOM 1450 C CA . ARG A 1 183 ? -13.177 -7.786 14.693 1.00 96.31 183 ARG A CA 1
ATOM 1451 C C . ARG A 1 183 ? -13.934 -6.457 14.654 1.00 96.31 183 ARG A C 1
ATOM 1453 O O . ARG A 1 183 ? -14.532 -6.139 13.635 1.00 96.31 183 ARG A O 1
ATOM 1460 N N . TRP A 1 184 ? -13.867 -5.670 15.727 1.00 97.25 184 TRP A N 1
ATOM 1461 C CA . TRP A 1 184 ? -14.595 -4.402 15.859 1.00 97.25 184 TRP A CA 1
ATOM 1462 C C . TRP A 1 184 ? -13.749 -3.152 15.581 1.00 97.25 184 TRP A C 1
ATOM 1464 O O . TRP A 1 184 ? -14.209 -2.037 15.814 1.00 97.25 184 TRP A O 1
ATOM 1474 N N . HIS A 1 185 ? -12.515 -3.291 15.090 1.00 97.50 185 HIS A N 1
ATOM 1475 C CA . HIS A 1 185 ? -11.730 -2.127 14.684 1.00 97.50 185 HIS A CA 1
ATOM 1476 C C . HIS A 1 185 ? -12.331 -1.516 13.410 1.00 97.50 185 HIS A C 1
ATOM 1478 O O . HIS A 1 185 ? -12.497 -2.254 12.438 1.00 97.50 185 HIS A O 1
ATOM 1484 N N . PRO A 1 186 ? -12.580 -0.194 13.343 1.00 97.44 186 PRO A N 1
ATOM 1485 C CA . PRO A 1 186 ? -13.251 0.421 12.199 1.00 97.44 186 PRO A CA 1
ATOM 1486 C C . PRO A 1 186 ? -12.526 0.139 10.876 1.00 97.44 186 PRO A C 1
ATOM 1488 O O . PRO A 1 186 ? -13.148 -0.328 9.932 1.00 97.44 186 PRO A O 1
ATOM 1491 N N . ASP A 1 187 ? -11.200 0.292 10.832 1.00 97.44 187 ASP A N 1
ATOM 1492 C CA . ASP A 1 187 ? -10.404 -0.023 9.631 1.00 97.44 187 ASP A CA 1
ATOM 1493 C C . ASP A 1 187 ? -10.547 -1.491 9.177 1.00 97.44 187 ASP A C 1
ATOM 1495 O O . ASP A 1 187 ? -10.744 -1.775 7.999 1.00 97.44 187 ASP A O 1
ATOM 1499 N N . LYS A 1 188 ? -10.501 -2.451 10.112 1.00 97.06 188 LYS A N 1
ATOM 1500 C CA . LYS A 1 188 ? -10.571 -3.882 9.771 1.00 97.06 188 LYS A CA 1
ATOM 1501 C C . LYS A 1 188 ? -11.981 -4.315 9.410 1.00 97.06 188 LYS A C 1
ATOM 1503 O O . LYS A 1 188 ? -12.141 -5.130 8.504 1.00 97.06 188 LYS A O 1
ATOM 1508 N N . PHE A 1 189 ? -12.978 -3.754 10.083 1.00 97.12 189 PHE A N 1
ATOM 1509 C CA . PHE A 1 189 ? -14.378 -3.982 9.772 1.00 97.12 189 PHE A CA 1
ATOM 1510 C C . PHE A 1 189 ? -14.715 -3.428 8.385 1.00 97.12 189 PHE A C 1
ATOM 1512 O O . PHE A 1 189 ? -15.243 -4.159 7.553 1.00 97.12 189 PHE A O 1
ATOM 1519 N N . PHE A 1 190 ? -14.324 -2.184 8.092 1.00 96.38 190 PHE A N 1
ATOM 1520 C CA . PHE A 1 190 ? -14.535 -1.565 6.785 1.00 96.38 190 PHE A CA 1
ATOM 1521 C C . PHE A 1 190 ? -13.768 -2.293 5.675 1.00 96.38 190 PHE A C 1
ATOM 1523 O O . PHE A 1 190 ? -14.334 -2.584 4.629 1.00 96.38 190 PHE A O 1
ATOM 1530 N N . GLY A 1 191 ? -12.514 -2.686 5.909 1.00 96.06 191 GLY A N 1
ATOM 1531 C CA . GLY A 1 191 ? -11.745 -3.449 4.923 1.00 96.06 191 GLY A CA 1
ATOM 1532 C C . GLY A 1 191 ? -12.354 -4.815 4.576 1.00 96.06 191 GLY A C 1
ATOM 1533 O O . GLY A 1 191 ? -12.177 -5.289 3.459 1.00 96.06 191 GLY A O 1
ATOM 1534 N N . ARG A 1 192 ? -13.077 -5.452 5.510 1.00 95.38 192 ARG A N 1
ATOM 1535 C CA . ARG A 1 192 ? -13.728 -6.758 5.290 1.00 95.38 192 ARG A CA 1
ATOM 1536 C C . ARG A 1 192 ? -15.155 -6.654 4.765 1.00 95.38 192 ARG A C 1
ATOM 1538 O O . ARG A 1 192 ? -15.543 -7.441 3.909 1.00 95.38 192 ARG A O 1
ATOM 1545 N N . HIS A 1 193 ? -15.936 -5.724 5.303 1.00 95.62 193 HIS A N 1
ATOM 1546 C CA . HIS A 1 193 ? -17.379 -5.646 5.074 1.00 95.62 193 HIS A CA 1
ATOM 1547 C C . HIS A 1 193 ? -17.808 -4.381 4.335 1.00 95.62 193 HIS A C 1
ATOM 1549 O O . HIS A 1 193 ? -18.939 -4.335 3.876 1.00 95.62 193 HIS A O 1
ATOM 1555 N N . GLY A 1 194 ? -16.933 -3.383 4.177 1.00 94.94 194 GLY A N 1
ATOM 1556 C CA . GLY A 1 194 ? -17.261 -2.067 3.618 1.00 94.94 194 GLY A CA 1
ATOM 1557 C C . GLY A 1 194 ? -17.894 -2.129 2.232 1.00 94.94 194 GLY A C 1
ATOM 1558 O O . GLY A 1 194 ? -18.873 -1.438 1.991 1.00 94.94 194 GLY A O 1
ATOM 1559 N N . ALA A 1 195 ? -17.418 -3.027 1.362 1.00 95.38 195 ALA A N 1
ATOM 1560 C CA . ALA A 1 195 ? -17.994 -3.239 0.029 1.00 95.38 195 ALA A CA 1
ATOM 1561 C C . ALA A 1 195 ? -19.406 -3.859 0.045 1.00 95.38 195 ALA A C 1
ATOM 1563 O O . ALA A 1 195 ? -20.097 -3.834 -0.966 1.00 95.38 195 ALA A O 1
ATOM 1564 N N . LYS A 1 196 ? -19.811 -4.445 1.176 1.00 95.12 196 LYS A N 1
ATOM 1565 C CA . LYS A 1 196 ? -21.118 -5.074 1.384 1.00 95.12 196 LYS A CA 1
ATOM 1566 C C . LYS A 1 196 ? -22.050 -4.206 2.229 1.00 95.12 196 LYS A C 1
ATOM 1568 O O . LYS A 1 196 ? -23.146 -4.651 2.532 1.00 95.12 196 LYS A O 1
ATOM 1573 N N . LEU A 1 197 ? -21.625 -3.032 2.699 1.00 95.75 197 LEU A N 1
ATOM 1574 C CA . LEU A 1 197 ? -22.494 -2.165 3.497 1.00 95.75 197 LEU A CA 1
ATOM 1575 C C . LEU A 1 197 ? -23.430 -1.388 2.579 1.00 95.75 197 LEU A C 1
ATOM 1577 O O . LEU A 1 197 ? -23.033 -0.955 1.502 1.00 95.75 197 LEU A O 1
ATOM 1581 N N . PHE A 1 198 ? -24.661 -1.167 3.030 1.00 95.25 198 PHE A N 1
ATOM 1582 C CA . PHE A 1 198 ? -25.556 -0.246 2.349 1.00 95.25 198 PHE A CA 1
ATOM 1583 C C . PHE A 1 198 ? -25.018 1.190 2.461 1.00 95.25 198 PHE A C 1
ATOM 1585 O O . PHE A 1 198 ? -24.856 1.714 3.567 1.00 95.25 198 PHE A O 1
ATOM 1592 N N . ASP A 1 199 ? -24.767 1.844 1.323 1.00 92.81 199 ASP A N 1
ATOM 1593 C CA . ASP A 1 199 ? -24.126 3.168 1.270 1.00 92.81 199 ASP A CA 1
ATOM 1594 C C . ASP A 1 199 ? -24.854 4.229 2.110 1.00 92.81 199 ASP A C 1
ATOM 1596 O O . ASP A 1 199 ? -24.212 5.059 2.754 1.00 92.81 199 ASP A O 1
ATOM 1600 N N . GLY A 1 200 ? -26.190 4.167 2.168 1.00 95.62 200 GLY A N 1
ATOM 1601 C CA . GLY A 1 200 ? -27.008 5.109 2.937 1.00 95.62 200 GLY A CA 1
ATOM 1602 C C . GLY A 1 200 ? -26.834 5.013 4.458 1.00 95.62 200 GLY A C 1
ATOM 1603 O O . GLY A 1 200 ? -27.079 5.991 5.155 1.00 95.62 200 GLY A O 1
ATOM 1604 N N . GLU A 1 201 ? -26.376 3.870 4.975 1.00 97.12 201 GLU A N 1
ATOM 1605 C CA . GLU A 1 201 ? -26.229 3.612 6.418 1.00 97.12 201 GLU A CA 1
ATOM 1606 C C . GLU A 1 201 ? -24.771 3.379 6.840 1.00 97.12 201 GLU A C 1
ATOM 1608 O O . GLU A 1 201 ? -24.480 3.221 8.027 1.00 97.12 201 GLU A O 1
ATOM 1613 N N . SER A 1 202 ? -23.827 3.399 5.894 1.00 95.44 202 SER A N 1
ATOM 1614 C CA . SER A 1 202 ? -22.409 3.108 6.141 1.00 95.44 202 SER A CA 1
ATOM 1615 C C . SER A 1 202 ? -21.822 3.954 7.281 1.00 95.44 202 SER A C 1
ATOM 1617 O O . SER A 1 202 ? -21.173 3.428 8.188 1.00 95.44 202 SER A O 1
ATOM 1619 N N . ALA A 1 203 ? -22.124 5.256 7.317 1.00 95.75 203 ALA A N 1
ATOM 1620 C CA . ALA A 1 203 ? -21.656 6.150 8.377 1.00 95.75 203 ALA A CA 1
ATOM 1621 C C . ALA A 1 203 ? -22.192 5.764 9.771 1.00 95.75 203 ALA A C 1
ATOM 1623 O O . ALA A 1 203 ? -21.445 5.779 10.753 1.00 95.75 203 ALA A O 1
ATOM 1624 N N . GLU A 1 204 ? -23.466 5.379 9.865 1.00 97.56 204 GLU A N 1
ATOM 1625 C CA . GLU A 1 204 ? -24.100 4.975 11.124 1.00 97.56 204 GLU A CA 1
ATOM 1626 C C . GLU A 1 204 ? -23.586 3.612 11.603 1.00 97.56 204 GLU A C 1
ATOM 1628 O O . GLU A 1 204 ? -23.269 3.435 12.785 1.00 97.56 204 GLU A O 1
ATOM 1633 N N . ILE A 1 205 ? -23.398 2.672 10.673 1.00 97.69 205 ILE A N 1
ATOM 1634 C CA . ILE A 1 205 ? -22.772 1.374 10.941 1.00 97.69 205 ILE A CA 1
ATOM 1635 C C . ILE A 1 205 ? -21.372 1.587 11.525 1.00 97.69 205 ILE A C 1
ATOM 1637 O O . ILE A 1 205 ? -21.050 1.029 12.576 1.00 97.69 205 ILE A O 1
ATOM 1641 N N . MET A 1 206 ? -20.557 2.449 10.915 1.00 97.75 206 MET A N 1
ATOM 1642 C CA . MET A 1 206 ? -19.202 2.743 11.391 1.00 97.75 206 MET A CA 1
ATOM 1643 C C . MET A 1 206 ? -19.178 3.447 12.757 1.00 97.75 206 MET A C 1
ATOM 1645 O O . MET A 1 206 ? -18.306 3.159 13.590 1.00 97.75 206 MET A O 1
ATOM 1649 N N . ALA A 1 207 ? -20.153 4.315 13.040 1.00 97.69 207 ALA A N 1
ATOM 1650 C CA . ALA A 1 207 ? -20.326 4.900 14.368 1.00 97.69 207 ALA A CA 1
ATOM 1651 C C . ALA A 1 207 ? -20.641 3.818 15.416 1.00 97.69 207 ALA A C 1
ATOM 1653 O O . ALA A 1 207 ? -20.058 3.804 16.506 1.00 97.69 207 ALA A O 1
ATOM 1654 N N . ARG A 1 208 ? -21.496 2.848 15.071 1.00 97.88 208 ARG A N 1
ATOM 1655 C CA . ARG A 1 208 ? -21.856 1.736 15.958 1.00 97.88 208 ARG A CA 1
ATOM 1656 C C . ARG A 1 208 ? -20.712 0.743 16.167 1.00 97.88 208 ARG A C 1
ATOM 1658 O O . ARG A 1 208 ? -20.503 0.305 17.299 1.00 97.88 208 ARG A O 1
ATOM 1665 N N . VAL A 1 209 ? -19.917 0.457 15.133 1.00 97.75 209 VAL A N 1
ATOM 1666 C CA . VAL A 1 209 ? -18.655 -0.303 15.243 1.00 97.75 209 VAL A CA 1
ATOM 1667 C C . VAL A 1 209 ? -17.697 0.388 16.214 1.00 97.75 209 VAL A C 1
ATOM 1669 O O . VAL A 1 209 ? -17.161 -0.255 17.116 1.00 97.75 209 VAL A O 1
ATOM 1672 N N . SER A 1 210 ? -17.544 1.710 16.107 1.00 96.94 210 SER A N 1
ATOM 1673 C CA . SER A 1 210 ? -16.702 2.490 17.024 1.00 96.94 210 SER A CA 1
ATOM 1674 C C . SER A 1 210 ? -17.201 2.414 18.473 1.00 96.94 210 SER A C 1
ATOM 1676 O O . SER A 1 210 ? -16.399 2.256 19.396 1.00 96.94 210 SER A O 1
ATOM 1678 N N . ALA A 1 211 ? -18.520 2.434 18.690 1.00 96.56 211 ALA A N 1
ATOM 1679 C CA . ALA A 1 211 ? -19.109 2.218 20.013 1.00 96.56 211 ALA A CA 1
ATOM 1680 C C . ALA A 1 211 ? -18.864 0.790 20.543 1.00 96.56 211 ALA A C 1
ATOM 1682 O O . ALA A 1 211 ? -18.617 0.606 21.738 1.00 96.56 211 ALA A O 1
ATOM 1683 N N . MET A 1 212 ? -18.883 -0.235 19.680 1.00 97.25 212 MET A N 1
ATOM 1684 C CA . MET A 1 212 ? -18.513 -1.601 20.077 1.00 97.25 212 MET A CA 1
ATOM 1685 C C . MET A 1 212 ? -17.032 -1.695 20.454 1.00 97.25 212 MET A C 1
ATOM 1687 O O . MET A 1 212 ? -16.709 -2.301 21.474 1.00 97.25 212 MET A O 1
ATOM 1691 N N . LEU A 1 213 ? -16.137 -1.039 19.711 1.00 96.19 213 LEU A N 1
ATOM 1692 C CA . LEU A 1 213 ? -14.716 -0.974 20.058 1.00 96.19 213 LEU A CA 1
ATOM 1693 C C . LEU A 1 213 ? -14.494 -0.339 21.438 1.00 96.19 213 LEU A C 1
ATOM 1695 O O . LEU A 1 213 ? -13.705 -0.851 22.231 1.00 96.19 213 LEU A O 1
ATOM 1699 N N . GLN A 1 214 ? -15.221 0.735 21.759 1.00 95.56 214 GLN A N 1
ATOM 1700 C CA . GLN A 1 214 ? -15.177 1.354 23.088 1.00 95.56 214 GLN A CA 1
ATOM 1701 C C . GLN A 1 214 ? -15.648 0.393 24.190 1.00 95.56 214 GLN A C 1
ATOM 1703 O O . GLN A 1 214 ? -15.022 0.336 25.247 1.00 95.56 214 GLN A O 1
ATOM 1708 N N . ARG A 1 215 ? -16.690 -0.418 23.944 1.00 95.38 215 ARG A N 1
ATOM 1709 C CA . ARG A 1 215 ? -17.114 -1.478 24.884 1.00 95.38 215 ARG A CA 1
ATOM 1710 C C . ARG A 1 215 ? -16.017 -2.520 25.098 1.00 95.38 215 ARG A C 1
ATOM 1712 O O . ARG A 1 215 ? -15.730 -2.867 26.238 1.00 95.38 215 ARG A O 1
ATOM 1719 N N . VAL A 1 216 ? -15.358 -2.968 24.028 1.00 95.69 216 VAL A N 1
ATOM 1720 C CA . VAL A 1 216 ? -14.235 -3.919 24.118 1.00 95.69 216 VAL A CA 1
ATOM 1721 C C . VAL A 1 216 ? -13.073 -3.326 24.928 1.00 95.69 216 VAL A C 1
ATOM 1723 O O . VAL A 1 216 ? -12.460 -4.017 25.739 1.00 95.69 216 VAL A O 1
ATOM 1726 N N . GLN A 1 217 ? -12.779 -2.035 24.756 1.00 93.44 217 GLN A N 1
ATOM 1727 C CA . GLN A 1 217 ? -11.767 -1.340 25.558 1.00 93.44 217 GLN A CA 1
ATOM 1728 C C . GLN A 1 217 ? -12.179 -1.192 27.030 1.00 93.44 217 GLN A C 1
ATOM 1730 O O . GLN A 1 217 ? -11.326 -1.299 27.907 1.00 93.44 217 GLN A O 1
ATOM 1735 N N . ALA A 1 218 ? -13.465 -0.995 27.322 1.00 92.44 218 ALA A N 1
ATOM 1736 C CA . ALA A 1 218 ? -13.961 -0.992 28.697 1.00 92.44 218 ALA A CA 1
ATOM 1737 C C . ALA A 1 218 ? -13.789 -2.371 29.363 1.00 92.44 218 ALA A C 1
ATOM 1739 O O . ALA A 1 218 ? -13.267 -2.442 30.474 1.00 92.44 218 ALA A O 1
ATOM 1740 N N . GLU A 1 219 ? -14.116 -3.461 28.657 1.00 92.38 219 GLU A N 1
ATOM 1741 C CA . GLU A 1 219 ? -13.886 -4.837 29.136 1.00 92.38 219 GLU A CA 1
ATOM 1742 C C . GLU A 1 219 ? -12.391 -5.114 29.375 1.00 92.38 219 GLU A C 1
ATOM 1744 O O . GLU A 1 219 ? -12.014 -5.714 30.382 1.00 92.38 219 GLU A O 1
ATOM 1749 N N . ARG A 1 220 ? -11.503 -4.617 28.500 1.00 91.75 220 ARG A N 1
ATOM 1750 C CA . ARG A 1 220 ? -10.043 -4.707 28.692 1.00 91.75 220 ARG A CA 1
ATOM 1751 C C . ARG A 1 220 ? -9.589 -4.108 30.026 1.00 91.75 220 ARG A C 1
ATOM 1753 O O . ARG A 1 220 ? -8.767 -4.718 30.716 1.00 91.75 220 ARG A O 1
ATOM 1760 N N . LEU A 1 221 ? -10.105 -2.923 30.361 1.00 89.62 221 LEU A N 1
ATOM 1761 C CA . LEU A 1 221 ? -9.781 -2.218 31.602 1.00 89.62 221 LEU A CA 1
ATOM 1762 C C . LEU A 1 221 ? -10.351 -2.945 32.824 1.00 89.62 221 LEU A C 1
ATOM 1764 O O . LEU A 1 221 ? -9.669 -3.050 33.844 1.00 89.62 221 LEU A O 1
ATOM 1768 N N . GLU A 1 222 ? -11.571 -3.475 32.715 1.00 87.88 222 GLU A N 1
ATOM 1769 C CA . GLU A 1 222 ? -12.226 -4.242 33.778 1.00 87.88 222 GLU A CA 1
ATOM 1770 C C . GLU A 1 222 ? -11.428 -5.497 34.146 1.00 87.88 222 GLU A C 1
ATOM 1772 O O . GLU A 1 222 ? -11.151 -5.739 35.322 1.00 87.88 222 GLU A O 1
ATOM 1777 N N . HIS A 1 223 ? -10.947 -6.233 33.142 1.00 85.62 223 HIS A N 1
ATOM 1778 C CA . HIS A 1 223 ? -10.100 -7.407 33.348 1.00 85.62 223 HIS A CA 1
ATOM 1779 C C . HIS A 1 223 ? -8.642 -7.066 33.711 1.00 85.62 223 HIS A C 1
ATOM 1781 O O . HIS A 1 223 ? -7.828 -7.974 33.880 1.00 85.62 223 HIS A O 1
ATOM 1787 N N . ARG A 1 224 ? -8.296 -5.773 33.855 1.00 82.62 224 ARG A N 1
ATOM 1788 C CA . ARG A 1 224 ? -6.953 -5.271 34.214 1.00 82.62 224 ARG A CA 1
ATOM 1789 C C . ARG A 1 224 ? -5.823 -5.907 33.397 1.00 82.62 224 ARG A C 1
ATOM 1791 O O . ARG A 1 224 ? -4.702 -6.069 33.881 1.00 82.62 224 ARG A O 1
ATOM 1798 N N . LEU A 1 225 ? -6.093 -6.223 32.130 1.00 71.19 225 LEU A N 1
ATOM 1799 C CA . LEU A 1 225 ? -5.117 -6.864 31.242 1.00 71.19 225 LEU A CA 1
ATOM 1800 C C . LEU A 1 225 ? -3.963 -5.925 30.842 1.00 71.19 225 LEU A C 1
ATOM 1802 O O . LEU A 1 225 ? -3.020 -6.363 30.186 1.00 71.19 225 LEU A O 1
ATOM 1806 N N . ASP A 1 226 ? -4.010 -4.663 31.272 1.00 57.94 226 ASP A N 1
ATOM 1807 C CA . ASP A 1 226 ? -2.996 -3.637 31.022 1.00 57.94 226 ASP A CA 1
ATOM 1808 C C . ASP A 1 226 ? -1.795 -3.682 31.977 1.00 57.94 226 ASP A C 1
ATOM 1810 O O . ASP A 1 226 ? -0.750 -3.121 31.659 1.00 57.94 226 ASP A O 1
ATOM 1814 N N . ALA A 1 227 ? -1.896 -4.367 33.122 1.00 55.22 227 ALA A N 1
ATOM 1815 C CA . ALA A 1 227 ? -0.884 -4.275 34.182 1.00 55.22 227 ALA A CA 1
ATOM 1816 C C . ALA A 1 227 ? 0.303 -5.254 34.048 1.00 55.22 227 ALA A C 1
ATOM 1818 O O . ALA A 1 227 ? 1.220 -5.212 34.863 1.00 55.22 227 ALA A O 1
ATOM 1819 N N . SER A 1 228 ? 0.317 -6.144 33.051 1.00 48.06 228 SER A N 1
ATOM 1820 C CA . SER A 1 228 ? 1.387 -7.147 32.913 1.00 48.06 228 SER A CA 1
ATOM 1821 C C . SER A 1 228 ? 1.671 -7.544 31.467 1.00 48.06 228 SER A C 1
ATOM 1823 O O . SER A 1 228 ? 1.784 -8.726 31.130 1.00 48.06 228 SER A O 1
ATOM 1825 N N . LEU A 1 229 ? 1.847 -6.561 30.588 1.00 46.22 229 LEU A N 1
ATOM 1826 C CA . LEU A 1 229 ? 2.890 -6.743 29.587 1.00 46.22 229 LEU A CA 1
ATOM 1827 C C . LEU A 1 229 ? 4.206 -6.582 30.356 1.00 46.22 229 LEU A C 1
ATOM 1829 O O . LEU A 1 229 ? 4.596 -5.440 30.599 1.00 46.22 229 LEU A O 1
ATOM 1833 N N . PRO A 1 230 ? 4.944 -7.655 30.725 1.00 45.06 230 PRO A N 1
ATOM 1834 C CA . PRO A 1 230 ? 6.374 -7.478 30.647 1.00 45.06 230 PRO A CA 1
ATOM 1835 C C . PRO A 1 230 ? 6.577 -6.959 29.226 1.00 45.06 230 PRO A C 1
ATOM 1837 O O . PRO A 1 230 ? 6.127 -7.577 28.252 1.00 45.06 230 PRO A O 1
ATOM 1840 N N . GLN A 1 231 ? 7.202 -5.795 29.097 1.00 44.69 231 GLN A N 1
ATOM 1841 C CA . GLN A 1 231 ? 8.085 -5.621 27.968 1.00 44.69 231 GLN A CA 1
ATOM 1842 C C . GLN A 1 231 ? 8.966 -6.870 28.021 1.00 44.69 231 GLN A C 1
ATOM 1844 O O . GLN A 1 231 ? 9.942 -6.923 28.762 1.00 44.69 231 GLN A O 1
ATOM 1849 N N . ARG A 1 232 ? 8.585 -7.936 27.301 1.00 45.16 232 ARG A N 1
ATOM 1850 C CA . ARG A 1 232 ? 9.579 -8.813 26.719 1.00 45.16 232 ARG A CA 1
ATOM 1851 C C . ARG A 1 232 ? 10.348 -7.830 25.870 1.00 45.16 232 ARG A C 1
ATOM 1853 O O . ARG A 1 232 ? 9.947 -7.527 24.749 1.00 45.16 232 ARG A O 1
ATOM 1860 N N . GLY A 1 233 ? 11.378 -7.250 26.488 1.00 42.72 233 GLY A N 1
ATOM 1861 C CA . GLY A 1 233 ? 12.546 -6.816 25.784 1.00 42.72 233 GLY A CA 1
ATOM 1862 C C . GLY A 1 233 ? 12.766 -7.939 24.803 1.00 42.72 233 GLY A C 1
ATOM 1863 O O . GLY A 1 233 ? 12.989 -9.091 25.182 1.00 42.72 233 GLY A O 1
ATOM 1864 N N . VAL A 1 234 ? 12.539 -7.621 23.537 1.00 46.72 234 VAL A N 1
ATOM 1865 C CA . VAL A 1 234 ? 13.261 -8.291 22.489 1.00 46.72 234 VAL A CA 1
ATOM 1866 C C . VAL A 1 234 ? 14.695 -8.040 22.920 1.00 46.72 234 VAL A C 1
ATOM 1868 O O . VAL A 1 234 ? 15.218 -6.941 22.744 1.00 46.72 234 VAL A O 1
ATOM 1871 N N . GLY A 1 235 ? 15.252 -9.002 23.656 1.00 42.69 235 GLY A N 1
ATOM 1872 C CA . GLY A 1 235 ? 16.673 -9.158 23.820 1.00 42.69 235 GLY A CA 1
ATOM 1873 C C . GLY A 1 235 ? 17.163 -9.372 22.409 1.00 42.69 235 GLY A C 1
ATOM 1874 O O . GLY A 1 235 ? 17.264 -10.494 21.930 1.00 42.69 235 GLY A O 1
ATOM 1875 N N . ILE A 1 236 ? 17.364 -8.261 21.709 1.00 47.69 236 ILE A N 1
ATOM 1876 C CA . ILE A 1 236 ? 18.400 -8.159 20.714 1.00 47.69 236 ILE A CA 1
ATOM 1877 C C . ILE A 1 236 ? 19.649 -8.351 21.564 1.00 47.69 236 ILE A C 1
ATOM 1879 O O . ILE A 1 236 ? 20.195 -7.394 22.111 1.00 47.69 236 ILE A O 1
ATOM 1883 N N . GLU A 1 237 ? 20.009 -9.614 21.799 1.00 43.69 237 GLU A N 1
ATOM 1884 C CA . GLU A 1 237 ? 21.364 -9.920 22.202 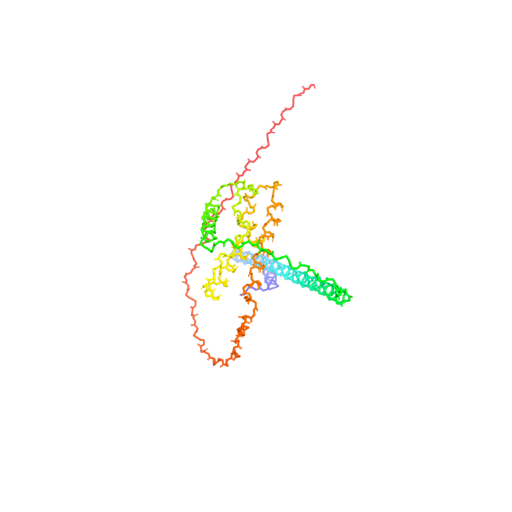1.00 43.69 237 GLU A CA 1
ATOM 1885 C C . GLU A 1 237 ? 22.266 -9.204 21.194 1.00 43.69 237 GLU A C 1
ATOM 1887 O O . GLU A 1 237 ? 22.025 -9.303 19.982 1.00 43.69 237 GLU A O 1
ATOM 1892 N N . PRO A 1 238 ? 23.244 -8.412 21.658 1.00 51.09 238 PRO A N 1
ATOM 1893 C CA . PRO A 1 238 ? 24.238 -7.853 20.770 1.00 51.09 238 PRO A CA 1
ATOM 1894 C C . PRO A 1 238 ? 24.930 -9.033 20.099 1.00 51.09 238 PRO A C 1
ATOM 1896 O O . PRO A 1 238 ? 25.643 -9.807 20.732 1.00 51.09 238 PRO A O 1
ATOM 1899 N N . ASN A 1 239 ? 24.619 -9.165 18.814 1.00 47.03 239 ASN A N 1
ATOM 1900 C CA . ASN A 1 239 ? 25.182 -10.097 17.864 1.00 47.03 239 ASN A CA 1
ATOM 1901 C C . ASN A 1 239 ? 26.664 -10.317 18.188 1.00 47.03 239 ASN A C 1
ATOM 1903 O O . ASN A 1 239 ? 27.479 -9.396 18.067 1.00 47.03 239 ASN A O 1
ATOM 1907 N N . SER A 1 240 ? 26.986 -11.525 18.646 1.00 54.75 240 SER A N 1
ATOM 1908 C CA . SER A 1 240 ? 28.360 -11.987 18.751 1.00 54.75 240 SER A CA 1
ATOM 1909 C C . SER A 1 240 ? 29.065 -11.786 17.400 1.00 54.75 240 SER A C 1
ATOM 1911 O O . SER A 1 240 ? 28.421 -11.895 16.350 1.00 54.75 240 SER A O 1
ATOM 1913 N N . PRO A 1 241 ? 30.375 -11.488 17.390 1.00 58.25 241 PRO A N 1
ATOM 1914 C CA . PRO A 1 241 ? 31.124 -11.366 16.152 1.00 58.25 241 PRO A CA 1
ATOM 1915 C C . PRO A 1 241 ? 31.123 -12.725 15.446 1.00 58.25 241 PRO A C 1
ATOM 1917 O O . PRO A 1 241 ? 31.746 -13.676 15.906 1.00 58.25 241 PRO A O 1
ATOM 1920 N N . LEU A 1 242 ? 30.371 -12.822 14.350 1.00 53.28 242 LEU A N 1
ATOM 1921 C CA . LEU A 1 242 ? 30.396 -13.966 13.451 1.00 53.28 242 LEU A CA 1
ATOM 1922 C C . LEU A 1 242 ? 31.760 -14.019 12.763 1.00 53.28 242 LEU A C 1
ATOM 1924 O O . LEU A 1 242 ? 32.123 -13.113 12.008 1.00 53.28 242 LEU A O 1
ATOM 1928 N N . ASP A 1 243 ? 32.477 -15.110 13.011 1.00 58.06 243 ASP A N 1
ATOM 1929 C CA . ASP A 1 243 ? 33.643 -15.516 12.241 1.00 58.06 243 ASP A CA 1
ATOM 1930 C C . ASP A 1 243 ? 33.342 -15.516 10.728 1.00 58.06 243 ASP A C 1
ATOM 1932 O O . ASP A 1 243 ? 32.235 -15.870 10.297 1.00 58.06 243 ASP A O 1
ATOM 1936 N N . PRO A 1 244 ? 34.319 -15.145 9.882 1.00 58.16 244 PRO A N 1
ATOM 1937 C CA . PRO A 1 244 ? 34.150 -15.141 8.438 1.00 58.16 244 PRO A CA 1
ATOM 1938 C C . PRO A 1 244 ? 33.999 -16.573 7.907 1.00 58.16 244 PRO A C 1
ATOM 1940 O O . PRO A 1 244 ? 34.967 -17.307 7.718 1.00 58.16 244 PRO A O 1
ATOM 1943 N N . VAL A 1 245 ? 32.759 -16.960 7.604 1.00 58.06 245 VAL A N 1
ATOM 1944 C CA . VAL A 1 245 ? 32.448 -18.199 6.882 1.00 58.06 245 VAL A CA 1
ATOM 1945 C C . VAL A 1 245 ? 33.053 -18.133 5.467 1.00 58.06 245 VAL A C 1
ATOM 1947 O O . VAL A 1 245 ? 32.803 -17.167 4.736 1.00 58.06 245 VAL A O 1
ATOM 1950 N N . PRO A 1 246 ? 33.815 -19.152 5.022 1.00 57.88 246 PRO A N 1
ATOM 1951 C CA . PRO A 1 246 ? 34.414 -19.167 3.694 1.00 57.88 246 PRO A CA 1
ATOM 1952 C C . PRO A 1 246 ? 33.336 -19.222 2.603 1.00 57.88 246 PRO A C 1
ATOM 1954 O O . PRO A 1 246 ? 32.547 -20.166 2.504 1.00 57.88 246 PRO A O 1
ATOM 1957 N N . ARG A 1 247 ? 33.332 -18.195 1.744 1.00 52.84 247 ARG A N 1
ATOM 1958 C CA . ARG A 1 247 ? 32.543 -18.116 0.507 1.00 52.84 247 ARG A CA 1
ATOM 1959 C C . ARG A 1 247 ? 32.873 -19.303 -0.403 1.00 52.84 247 ARG A C 1
ATOM 1961 O O . ARG A 1 247 ? 33.831 -19.258 -1.170 1.00 52.84 247 ARG A O 1
ATOM 1968 N N . LYS A 1 248 ? 32.028 -20.335 -0.398 1.00 54.16 248 LYS A N 1
ATOM 1969 C CA . LYS A 1 248 ? 31.957 -21.280 -1.519 1.00 54.16 248 LYS A CA 1
ATOM 1970 C C . LYS A 1 248 ? 31.350 -20.555 -2.723 1.00 54.16 248 LYS A C 1
ATOM 1972 O O . LYS A 1 248 ? 30.166 -20.220 -2.725 1.00 54.16 248 LYS A O 1
ATOM 1977 N N . GLN A 1 249 ? 32.182 -20.300 -3.731 1.00 52.59 249 GLN A N 1
ATOM 1978 C CA . GLN A 1 249 ? 31.771 -19.870 -5.066 1.00 52.59 249 GLN A CA 1
ATOM 1979 C C . GLN A 1 249 ? 30.778 -20.892 -5.639 1.00 52.59 249 GLN A C 1
ATOM 1981 O O . GLN A 1 249 ? 31.159 -21.996 -6.020 1.00 52.59 249 GLN A O 1
ATOM 1986 N N . LYS A 1 250 ? 29.493 -20.531 -5.697 1.00 52.97 250 LYS A N 1
ATOM 1987 C CA . LYS A 1 250 ? 28.518 -21.225 -6.543 1.00 52.97 250 LYS A CA 1
ATOM 1988 C C . LYS A 1 250 ? 28.694 -20.710 -7.967 1.00 52.97 250 LYS A C 1
ATOM 1990 O O . LYS A 1 250 ? 28.436 -19.541 -8.242 1.00 52.97 250 LYS A O 1
ATOM 1995 N N . GLN A 1 251 ? 29.157 -21.590 -8.847 1.00 50.62 251 GLN A N 1
ATOM 1996 C CA . GLN A 1 251 ? 29.125 -21.374 -10.288 1.00 50.62 251 GLN A CA 1
ATOM 1997 C C . GLN A 1 251 ? 27.667 -21.182 -10.749 1.00 50.62 251 GLN A C 1
ATOM 1999 O O . GLN A 1 251 ? 26.785 -21.898 -10.266 1.00 50.62 251 GLN A O 1
ATOM 2004 N N . PRO A 1 252 ? 27.384 -20.239 -11.662 1.00 47.62 252 PRO A N 1
ATOM 2005 C CA . PRO A 1 252 ? 26.062 -20.103 -12.249 1.00 47.62 252 PRO A CA 1
ATOM 2006 C C . PRO A 1 252 ? 25.820 -21.255 -13.231 1.00 47.62 252 PRO A C 1
ATOM 2008 O O . PRO A 1 252 ? 26.408 -21.312 -14.309 1.00 47.62 252 PRO A O 1
ATOM 2011 N N . THR A 1 253 ? 24.940 -22.183 -12.859 1.00 54.22 253 THR A N 1
ATOM 2012 C CA . THR A 1 253 ? 24.399 -23.186 -13.777 1.00 54.22 253 THR A CA 1
ATOM 2013 C C . THR A 1 253 ? 23.548 -22.496 -14.838 1.00 54.22 253 THR A C 1
ATOM 2015 O O . THR A 1 253 ? 22.500 -21.915 -14.550 1.00 54.22 253 THR A O 1
ATOM 2018 N N . ALA A 1 254 ? 24.022 -22.569 -16.078 1.00 54.56 254 ALA A N 1
ATOM 2019 C CA . ALA A 1 254 ? 23.322 -22.169 -17.284 1.00 54.56 254 ALA A CA 1
ATOM 2020 C C . ALA A 1 254 ? 22.110 -23.082 -17.521 1.00 54.56 254 ALA A C 1
ATOM 2022 O O . ALA A 1 254 ? 22.249 -24.128 -18.142 1.00 54.56 254 ALA A O 1
ATOM 2023 N N . GLN A 1 255 ? 20.929 -22.717 -17.012 1.00 52.22 255 GLN A N 1
ATOM 2024 C CA . GLN A 1 255 ? 19.674 -23.384 -17.386 1.00 52.22 255 GLN A CA 1
ATOM 2025 C C . GLN A 1 255 ? 18.426 -22.576 -16.988 1.00 52.22 255 GLN A C 1
ATOM 2027 O O . GLN A 1 255 ? 17.547 -23.047 -16.280 1.00 52.22 255 GLN A O 1
ATOM 2032 N N . THR A 1 256 ? 18.307 -21.327 -17.444 1.00 45.84 256 THR A N 1
ATOM 2033 C CA . THR A 1 256 ? 16.995 -20.643 -17.523 1.00 45.84 256 THR A CA 1
ATOM 2034 C C . THR A 1 256 ? 17.008 -19.608 -18.648 1.00 45.84 256 THR A C 1
ATOM 2036 O O . THR A 1 256 ? 16.817 -18.416 -18.445 1.00 45.84 256 THR A O 1
ATOM 2039 N N . ALA A 1 257 ? 17.286 -20.067 -19.867 1.00 48.50 257 ALA A N 1
ATOM 2040 C CA . ALA A 1 257 ? 17.218 -19.259 -21.082 1.00 48.50 257 ALA A CA 1
ATOM 2041 C C . ALA A 1 257 ? 16.364 -19.979 -22.133 1.00 48.50 257 ALA A C 1
ATOM 2043 O O . ALA A 1 257 ? 16.859 -20.337 -23.192 1.00 48.50 257 ALA A O 1
ATOM 2044 N N . ALA A 1 258 ? 15.091 -20.255 -21.822 1.00 53.12 258 ALA A N 1
ATOM 2045 C CA . ALA A 1 258 ? 14.153 -20.815 -22.801 1.00 53.12 258 ALA A CA 1
ATOM 2046 C C . ALA A 1 258 ? 12.673 -20.692 -22.383 1.00 53.12 258 ALA A C 1
ATOM 2048 O O . ALA A 1 258 ? 11.969 -21.695 -22.378 1.00 53.12 258 ALA A O 1
ATOM 2049 N N . ARG A 1 259 ? 12.160 -19.502 -22.018 1.00 50.38 259 ARG A N 1
ATOM 2050 C CA . ARG A 1 259 ? 10.693 -19.266 -22.026 1.00 50.38 259 ARG A CA 1
ATOM 2051 C C . ARG A 1 259 ? 10.283 -17.795 -21.887 1.00 50.38 259 ARG A C 1
ATOM 2053 O O . ARG A 1 259 ? 9.635 -17.402 -20.931 1.00 50.38 259 ARG A O 1
ATOM 2060 N N . ALA A 1 260 ? 10.645 -16.968 -22.862 1.00 48.81 260 ALA A N 1
ATOM 2061 C CA . ALA A 1 260 ? 10.036 -15.644 -23.027 1.00 48.81 260 ALA A CA 1
ATOM 2062 C C . ALA A 1 260 ? 10.070 -15.223 -24.503 1.00 48.81 260 ALA A C 1
ATOM 2064 O O . ALA A 1 260 ? 10.709 -14.251 -24.890 1.00 48.81 260 ALA A O 1
ATOM 2065 N N . ARG A 1 261 ? 9.423 -16.023 -25.354 1.00 52.94 261 ARG A N 1
ATOM 2066 C CA . ARG A 1 261 ? 9.042 -15.645 -26.720 1.00 52.94 261 ARG A CA 1
ATOM 2067 C C . ARG A 1 261 ? 7.632 -16.171 -26.980 1.00 52.94 261 ARG A C 1
ATOM 2069 O O . ARG A 1 261 ? 7.455 -17.182 -27.644 1.00 52.94 261 ARG A O 1
ATOM 2076 N N . GLN A 1 262 ? 6.639 -15.503 -26.402 1.00 50.78 262 GLN A N 1
ATOM 2077 C CA . GLN A 1 262 ? 5.265 -15.545 -26.899 1.00 50.78 262 GLN A CA 1
ATOM 2078 C C . GLN A 1 262 ? 4.915 -14.144 -27.395 1.00 50.78 262 GLN A C 1
ATOM 2080 O O . GLN A 1 262 ? 4.586 -13.236 -26.642 1.00 50.78 262 GLN A O 1
ATOM 2085 N N . THR A 1 263 ? 5.158 -13.991 -28.693 1.00 52.53 263 THR A N 1
ATOM 2086 C CA . THR A 1 263 ? 4.360 -13.253 -29.674 1.00 52.53 263 THR A CA 1
ATOM 2087 C C . THR A 1 263 ? 3.110 -12.563 -29.122 1.00 52.53 263 THR A C 1
ATOM 2089 O O . THR A 1 263 ? 2.056 -13.187 -29.004 1.00 52.53 263 THR A O 1
ATOM 2092 N N . HIS A 1 264 ? 3.198 -11.254 -28.888 1.00 56.28 264 HIS A N 1
ATOM 2093 C CA . HIS A 1 264 ? 2.022 -10.395 -28.949 1.00 56.28 264 HIS A CA 1
ATOM 2094 C C . HIS A 1 264 ? 1.953 -9.814 -30.362 1.00 56.28 264 HIS A C 1
ATOM 2096 O O . HIS A 1 264 ? 2.758 -8.971 -30.749 1.00 56.28 264 HIS A O 1
ATOM 2102 N N . VAL A 1 265 ? 1.009 -10.330 -31.143 1.00 62.38 265 VAL A N 1
ATOM 2103 C CA . VAL A 1 265 ? 0.588 -9.778 -32.432 1.00 62.38 265 VAL A CA 1
ATOM 2104 C C . VAL A 1 265 ? -0.271 -8.544 -32.131 1.00 62.38 265 VAL A C 1
ATOM 2106 O O . VAL A 1 265 ? -1.243 -8.682 -31.383 1.00 62.38 265 VAL A O 1
ATOM 2109 N N . PRO A 1 266 ? 0.045 -7.339 -32.631 1.00 63.41 266 PRO A N 1
ATOM 2110 C CA . PRO A 1 266 ? -0.932 -6.264 -32.680 1.00 63.41 266 PRO A CA 1
ATOM 2111 C C . PRO A 1 266 ? -1.876 -6.536 -33.854 1.00 63.41 266 PRO A C 1
ATOM 2113 O O . PRO A 1 266 ? -1.461 -6.550 -35.009 1.00 63.41 266 PRO A O 1
ATOM 2116 N N . MET A 1 267 ? -3.146 -6.806 -33.546 1.00 59.00 267 MET A N 1
ATOM 2117 C CA . MET A 1 267 ? -4.194 -6.837 -34.558 1.00 59.00 267 MET A CA 1
ATOM 2118 C C . MET A 1 267 ? -4.387 -5.439 -35.146 1.00 59.00 267 MET A C 1
ATOM 2120 O O . MET A 1 267 ? -4.738 -4.495 -34.436 1.00 59.00 267 MET A O 1
ATOM 2124 N N . ASP A 1 268 ? -4.207 -5.362 -36.461 1.00 55.25 268 ASP A N 1
ATOM 2125 C CA . ASP A 1 268 ? -4.740 -4.329 -37.335 1.00 55.25 268 ASP A CA 1
ATOM 2126 C C . ASP A 1 268 ? -6.229 -4.106 -37.055 1.00 55.25 268 ASP A C 1
ATOM 2128 O O . ASP A 1 268 ? -7.080 -4.937 -37.384 1.00 55.25 268 ASP A O 1
ATOM 2132 N N . ARG A 1 269 ? -6.570 -2.944 -36.491 1.00 61.00 269 ARG A N 1
ATOM 2133 C CA . ARG A 1 269 ? -7.939 -2.431 -36.547 1.00 61.00 269 ARG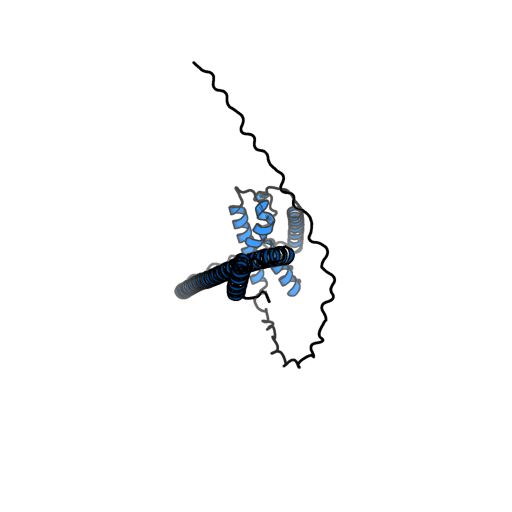 A CA 1
ATOM 2134 C C . ARG A 1 269 ? -8.024 -1.391 -37.651 1.00 61.00 269 ARG A C 1
ATOM 2136 O O . ARG A 1 269 ? -7.842 -0.198 -37.441 1.00 61.00 269 ARG A O 1
ATOM 2143 N N . VAL A 1 270 ? -8.344 -1.897 -38.836 1.00 58.69 270 VAL A N 1
ATOM 2144 C CA . VAL A 1 270 ? -8.827 -1.145 -39.992 1.00 58.69 270 VAL A CA 1
ATOM 2145 C C . VAL A 1 270 ? -10.045 -0.312 -39.572 1.00 58.69 270 VAL A C 1
ATOM 2147 O O . VAL A 1 270 ? -11.140 -0.843 -39.395 1.00 58.69 270 VAL A O 1
ATOM 2150 N N . GLN A 1 271 ? -9.878 1.002 -39.424 1.00 64.31 271 GLN A N 1
ATOM 2151 C CA . GLN A 1 271 ? -10.990 1.952 -39.447 1.00 64.31 271 GLN A CA 1
ATOM 2152 C C . GLN A 1 271 ? -11.086 2.544 -40.854 1.00 64.31 271 GLN A C 1
ATOM 2154 O O . GLN A 1 271 ? -10.299 3.397 -41.251 1.00 64.31 271 GLN A O 1
ATOM 2159 N N . ARG A 1 272 ? -12.063 2.054 -41.625 1.00 62.78 272 ARG A N 1
ATOM 2160 C CA . ARG A 1 272 ? -12.530 2.697 -42.858 1.00 62.78 272 ARG A CA 1
ATOM 2161 C C . ARG A 1 272 ? -13.352 3.938 -42.479 1.00 62.78 272 ARG A C 1
ATOM 2163 O O . ARG A 1 272 ? -14.348 3.769 -41.777 1.00 62.78 272 ARG A O 1
ATOM 2170 N N . PRO A 1 273 ? -13.033 5.148 -42.961 1.00 67.12 273 PRO A N 1
ATOM 2171 C CA . PRO A 1 273 ? -13.987 6.246 -42.932 1.00 67.12 273 PRO A CA 1
ATOM 2172 C C . PRO A 1 273 ? -15.034 6.048 -44.038 1.00 67.12 273 PRO A C 1
ATOM 2174 O O . PRO A 1 273 ? -14.723 6.026 -45.232 1.00 67.12 273 PRO A O 1
ATOM 2177 N N . SER A 1 274 ? -16.287 5.870 -43.621 1.00 67.56 274 SER A N 1
ATOM 2178 C CA . SER A 1 274 ? -17.461 5.869 -44.493 1.00 67.56 274 SER A CA 1
ATOM 2179 C C . SER A 1 274 ? -17.598 7.214 -45.207 1.00 67.56 274 SER A C 1
ATOM 2181 O O . SER A 1 274 ? -17.676 8.265 -44.576 1.00 67.56 274 SER A O 1
ATOM 2183 N N . LYS A 1 275 ? -17.668 7.160 -46.539 1.00 62.75 275 LYS A N 1
ATOM 2184 C CA . LYS A 1 275 ? -18.073 8.269 -47.407 1.00 62.75 275 LYS A CA 1
ATOM 2185 C C . LYS A 1 275 ? -19.507 8.688 -47.059 1.00 62.75 275 LYS A C 1
ATOM 2187 O O . LYS A 1 275 ? -20.433 7.920 -47.309 1.00 62.75 275 LYS A O 1
ATOM 2192 N N . GLN A 1 276 ? -19.701 9.900 -46.541 1.00 65.75 276 GLN A N 1
ATOM 2193 C CA . GLN A 1 276 ? -20.998 10.569 -46.625 1.00 65.75 276 GLN A CA 1
ATOM 2194 C C . GLN A 1 276 ? -21.100 11.276 -47.977 1.00 65.75 276 GLN A C 1
ATOM 2196 O O . GLN A 1 276 ? -20.325 12.171 -48.304 1.00 65.75 276 GLN A O 1
ATOM 2201 N N . VAL A 1 277 ? -22.060 10.815 -48.770 1.00 67.88 277 VAL A N 1
ATOM 2202 C CA . VAL A 1 277 ? -22.558 11.470 -49.976 1.00 67.88 277 VAL A CA 1
ATOM 2203 C C . VAL A 1 277 ? -23.567 12.523 -49.521 1.00 67.88 277 VAL A C 1
ATOM 2205 O O . VAL A 1 277 ? -24.532 12.191 -48.834 1.00 67.88 277 VAL A O 1
ATOM 2208 N N . HIS A 1 278 ? -23.360 13.785 -49.888 1.00 67.19 278 HIS A N 1
ATOM 2209 C CA . HIS A 1 278 ? -24.396 14.813 -49.794 1.00 67.19 278 HIS A CA 1
ATOM 2210 C C . HIS A 1 278 ? -25.001 15.060 -51.181 1.00 67.19 278 HIS A C 1
ATOM 2212 O O . HIS A 1 278 ? -24.249 15.245 -52.142 1.00 67.19 278 HIS A O 1
ATOM 2218 N N . PRO A 1 279 ? -26.338 15.051 -51.314 1.00 72.00 279 PRO A N 1
ATOM 2219 C CA . PRO A 1 279 ? -27.002 15.416 -52.554 1.00 72.00 279 PRO A CA 1
ATOM 2220 C C . PRO A 1 279 ? -26.979 16.935 -52.762 1.00 72.00 279 PRO A C 1
ATOM 2222 O O . PRO A 1 279 ? -27.198 17.717 -51.836 1.00 72.00 279 PRO A O 1
ATOM 2225 N N . ARG A 1 280 ? -26.726 17.324 -54.016 1.00 59.12 280 ARG A N 1
ATOM 2226 C CA . ARG A 1 280 ? -26.903 18.678 -54.548 1.00 59.12 280 ARG A CA 1
ATOM 2227 C C . ARG A 1 280 ? -28.360 19.133 -54.396 1.00 59.12 280 ARG A C 1
ATOM 2229 O O . ARG A 1 280 ? -29.274 18.339 -54.616 1.00 59.12 280 ARG A O 1
ATOM 2236 N N . LYS A 1 281 ? -28.540 20.419 -54.106 1.00 65.44 281 LYS A N 1
ATOM 2237 C CA . LYS A 1 281 ? -29.678 21.214 -54.574 1.00 65.44 281 LYS A CA 1
ATOM 2238 C C . LYS A 1 281 ? -29.151 22.220 -55.583 1.00 65.44 281 LYS A C 1
ATOM 2240 O O . LYS A 1 281 ? -28.000 22.670 -55.375 1.00 65.44 281 LYS A O 1
#

pLDDT: mean 82.68, std 18.21, range [39.59, 98.06]

InterPro domains:
  IPR038753 NF-kappa-B inhibitor-like protein 1 [PTHR15263] (54-214)

Sequence (281 aa):
MAPPPRRLDADLEVLRTRMRHLREGGRASSADAQLLGELEFNLLEARARAHAAQRSKAELDQFLRRCRLEVSAARTAFEQDVRRHEAVFKSCEEHRARRRAEAGKAEGTRPRRIVLAGTVAPAEQARRFAAWEAAFARFEAAEEGSWRLEEIPWPPKGCSVTGIRAGDSQEVQRLRLKQALLRWHPDKFFGRHGAKLFDGESAEIMARVSAMLQRVQAERLEHRLDASLPQRGVGIEPNSPLDPVPRKQKQPTAQTAARARQTHVPMDRVQRPSKQVHPRK

Solvent-accessible surface area (backbone atoms only — not comparable to full-atom values): 17416 Å² total; per-residue (Å²): 132,83,76,61,65,74,57,52,55,52,54,50,51,54,50,53,53,51,55,50,52,40,64,74,63,78,70,63,50,73,66,58,57,49,54,51,50,52,49,51,51,52,50,52,50,52,46,51,51,45,52,51,53,50,51,55,48,51,51,50,54,51,49,54,52,50,53,51,51,52,54,52,52,53,50,53,53,49,56,50,50,54,52,52,52,52,52,53,52,51,52,52,50,51,52,52,50,51,53,50,60,54,49,70,73,60,80,80,72,82,80,80,79,82,72,88,82,69,90,67,57,69,70,58,46,53,50,54,42,52,55,44,52,55,48,38,52,53,58,71,66,51,88,74,63,68,45,47,70,82,73,52,69,69,75,58,89,92,48,67,76,45,68,72,53,98,84,59,51,72,69,58,42,50,51,35,43,52,50,38,50,54,59,31,29,57,71,52,36,42,74,72,43,46,93,32,40,30,78,93,44,41,70,60,44,49,52,52,32,45,53,48,35,52,51,48,53,50,52,43,59,75,70,51,68,79,81,69,69,69,78,73,66,79,75,72,66,80,77,71,88,76,75,87,74,82,83,76,82,77,77,84,78,90,79,88,87,85,88,88,82,78,85,82,78,82,79,85,77,86,78,79,84,79,84,81,84,79,83,86,130